Protein AF-A0A2G6DPS1-F1 (afdb_monomer)

Mean predicted aligned error: 7.81 Å

pLDDT: mean 77.37, std 10.36, range [48.28, 92.0]

Radius of gyration: 17.76 Å; Cα contacts (8 Å, |Δi|>4): 216; chains: 1; bounding box: 44×38×55 Å

Foldseek 3Di:
DDPLVVVLVVLLVLLVVLVVQLVPPDDPPPPVSNVVSLCVSLPVSLVCCCCPVVVHDLVLLLADDPVLDDPQLVVLLVVLLVVLLVLLLVLCVDPVSLVLQVVQDDPVLLPDVVSVVCCLVVPVLVLLLSLLSRLLRRQLSSDDPDSVVSLVSSLVSSQSSVCVRSVDVSLCVSLVSLSVSVVVSVSNSHSSSSSVSSSSSVVSSVVSSSVVPD

Secondary structure (DSSP, 8-state):
--HHHHHHHHHHHHHHHHHHHHHHS---S-HHHHHHHHHIIIIIHHHHIIIIIS---GGGGT---GGG--HHHHHHHHHHHHHHHHHHHHHHHSHHHHHHHHTTS-HHHHT-HHHHHHHIIIIIHHHHHHHHIIIIIIITTS--SSHHHHHHHHHHHHHHHHHHHHS-HHHHHHHHHHHHHHHHTTTT--HHHHHHHHHHHHHHHHHHHHHHH-

Solvent-accessible surface area (backbone atoms only — not comparable to full-atom values): 11488 Å² total; per-residue (Å²): 134,54,72,67,57,52,53,44,52,53,52,50,51,48,52,52,48,32,55,51,50,55,70,69,52,80,59,62,97,48,69,65,52,46,54,52,47,49,47,42,41,43,43,50,48,54,53,48,42,37,48,70,72,68,63,46,59,65,54,63,38,17,62,52,68,81,82,64,70,46,72,69,44,51,51,41,48,52,50,21,38,51,53,15,43,54,46,28,49,55,45,57,70,34,77,73,46,40,58,64,51,50,79,74,54,61,74,77,44,68,80,32,71,68,60,34,53,50,45,42,64,69,52,48,43,53,50,41,36,44,50,38,40,32,16,63,12,50,45,39,50,46,76,49,99,48,65,67,56,22,50,50,53,17,50,51,50,37,50,55,54,50,41,75,75,62,79,37,71,72,74,47,52,37,63,46,48,33,56,63,38,48,63,74,31,59,89,48,48,35,46,66,58,54,23,48,48,52,36,52,34,48,52,51,43,54,49,52,53,42,62,76,75,107

Structure (mmCIF, N/CA/C/O backbone):
data_AF-A0A2G6DPS1-F1
#
_entry.id   AF-A0A2G6DPS1-F1
#
loop_
_atom_site.group_PDB
_atom_site.id
_atom_site.type_symbol
_atom_site.label_atom_id
_atom_site.label_alt_id
_atom_site.label_comp_id
_atom_site.label_asym_id
_atom_site.label_entity_id
_atom_site.label_seq_id
_atom_site.pdbx_PDB_ins_code
_atom_site.Cartn_x
_atom_site.Cartn_y
_atom_site.Cartn_z
_atom_site.occupancy
_atom_site.B_iso_or_equiv
_atom_site.auth_seq_id
_atom_site.auth_comp_id
_atom_site.auth_asym_id
_atom_site.auth_atom_id
_atom_site.pdbx_PDB_model_num
ATOM 1 N N . MET A 1 1 ? -9.153 3.780 31.311 1.00 71.44 1 MET A N 1
ATOM 2 C CA . MET A 1 1 ? -8.988 3.367 29.899 1.00 71.44 1 MET A CA 1
ATOM 3 C C . MET A 1 1 ? -10.356 3.025 29.325 1.00 71.44 1 MET A C 1
ATOM 5 O O . MET A 1 1 ? -11.009 2.139 29.869 1.00 71.44 1 MET A O 1
ATOM 9 N N . THR A 1 2 ? -10.812 3.755 28.305 1.00 85.81 2 THR A N 1
ATOM 10 C CA . THR A 1 2 ? -12.143 3.570 27.695 1.00 85.81 2 THR A CA 1
ATOM 11 C C . THR A 1 2 ? -12.216 2.266 26.889 1.00 85.81 2 THR A C 1
ATOM 13 O O . THR A 1 2 ? -11.186 1.707 26.505 1.00 85.81 2 THR A O 1
ATOM 16 N N . TYR A 1 3 ? -13.429 1.759 26.645 1.00 83.88 3 TYR A N 1
ATOM 17 C CA . TYR A 1 3 ? -13.655 0.574 25.805 1.00 83.88 3 TYR A CA 1
ATOM 18 C C . TYR A 1 3 ? -13.059 0.752 24.397 1.00 83.88 3 TYR A C 1
ATOM 20 O O . TYR A 1 3 ? -12.329 -0.117 23.922 1.00 83.88 3 TYR A O 1
ATOM 28 N N . GLU A 1 4 ? -13.262 1.925 23.794 1.00 83.06 4 GLU A N 1
ATOM 29 C CA . GLU A 1 4 ? -12.691 2.293 22.492 1.00 83.06 4 GLU A CA 1
ATOM 30 C C . GLU A 1 4 ? -11.161 2.277 22.498 1.00 83.06 4 GLU A C 1
ATOM 32 O O . GLU A 1 4 ? -10.528 1.723 21.600 1.00 83.06 4 GLU A O 1
ATOM 37 N N . MET A 1 5 ? -10.538 2.796 23.559 1.00 83.94 5 MET A N 1
ATOM 38 C CA . MET A 1 5 ? -9.084 2.761 23.685 1.00 83.94 5 MET A CA 1
ATOM 39 C C . MET A 1 5 ? -8.565 1.318 23.766 1.00 83.94 5 MET A C 1
ATOM 41 O O . MET A 1 5 ? -7.539 1.002 23.166 1.00 83.94 5 MET A O 1
ATOM 45 N N . LYS A 1 6 ? -9.279 0.412 24.453 1.00 85.56 6 LYS A N 1
ATOM 46 C CA . LYS A 1 6 ? -8.912 -1.016 24.507 1.00 85.56 6 LYS A CA 1
ATOM 47 C C . LYS A 1 6 ? -9.031 -1.672 23.130 1.00 85.56 6 LYS A C 1
ATOM 49 O O . LYS A 1 6 ? -8.098 -2.355 22.710 1.00 85.56 6 LYS A O 1
ATOM 54 N N . LYS A 1 7 ? -10.133 -1.419 22.413 1.00 86.75 7 LYS A N 1
ATOM 55 C CA . LYS A 1 7 ? -10.366 -1.903 21.040 1.00 86.75 7 LYS A CA 1
ATOM 56 C C . LYS A 1 7 ? -9.245 -1.453 20.095 1.00 86.75 7 LYS A C 1
ATOM 58 O O . LYS A 1 7 ? -8.696 -2.275 19.362 1.00 86.75 7 LYS A O 1
ATOM 63 N N . ASN A 1 8 ? -8.850 -0.183 20.167 1.00 86.00 8 ASN A N 1
ATOM 64 C CA . ASN A 1 8 ? -7.791 0.383 19.331 1.00 86.00 8 ASN A CA 1
ATOM 65 C C . ASN A 1 8 ? -6.408 -0.194 19.631 1.00 86.00 8 ASN A C 1
ATOM 67 O O . ASN A 1 8 ? -5.664 -0.487 18.694 1.00 86.00 8 ASN A O 1
ATOM 71 N N . ILE A 1 9 ? -6.066 -0.407 20.907 1.00 87.75 9 ILE A N 1
ATOM 72 C CA . ILE A 1 9 ? -4.794 -1.045 21.277 1.00 87.75 9 ILE A CA 1
ATOM 73 C C . ILE A 1 9 ? -4.731 -2.471 20.736 1.00 87.75 9 ILE A C 1
ATOM 75 O O . ILE A 1 9 ? -3.738 -2.832 20.110 1.00 87.75 9 ILE A O 1
ATOM 79 N N . ILE A 1 10 ? -5.791 -3.263 20.916 1.00 89.00 10 ILE A N 1
ATOM 80 C CA . ILE A 1 10 ? -5.833 -4.643 20.415 1.00 89.00 10 ILE A CA 1
ATOM 81 C C . ILE A 1 10 ? -5.737 -4.665 18.883 1.00 89.00 10 ILE A C 1
ATOM 83 O O . ILE A 1 10 ? -4.967 -5.445 18.331 1.00 89.00 10 ILE A O 1
ATOM 87 N N . SER A 1 11 ? -6.466 -3.780 18.197 1.00 88.31 11 SER A N 1
ATOM 88 C CA . SER A 1 11 ? -6.444 -3.691 16.729 1.00 88.31 11 SER A CA 1
ATOM 89 C C . SER A 1 11 ? -5.069 -3.278 16.204 1.00 88.31 11 SER A C 1
ATOM 91 O O . SER A 1 11 ? -4.570 -3.846 15.236 1.00 88.31 11 SER A O 1
ATOM 93 N N . THR A 1 12 ? -4.419 -2.323 16.872 1.00 87.25 12 THR A N 1
ATOM 94 C CA . THR A 1 12 ? -3.064 -1.879 16.515 1.00 87.25 12 THR A CA 1
ATOM 95 C C . THR A 1 12 ? -2.044 -2.984 16.782 1.00 87.25 12 THR A C 1
ATOM 97 O O . THR A 1 12 ? -1.191 -3.246 15.940 1.00 87.25 12 THR A O 1
ATOM 100 N N . GLY A 1 13 ? -2.164 -3.692 17.910 1.00 89.38 13 GLY A N 1
ATOM 101 C CA . GLY A 1 13 ? -1.341 -4.861 18.217 1.00 89.38 13 GLY A CA 1
ATOM 102 C C . GLY A 1 13 ? -1.504 -5.975 17.182 1.00 89.38 13 GLY A C 1
ATOM 103 O O . GLY A 1 13 ? -0.514 -6.568 16.764 1.00 89.38 13 GLY A O 1
ATOM 104 N N . PHE A 1 14 ? -2.725 -6.206 16.696 1.00 92.00 14 PHE A N 1
ATOM 105 C CA . PHE A 1 14 ? -2.991 -7.147 15.609 1.00 92.00 14 PHE A CA 1
ATOM 106 C C . PHE A 1 14 ? -2.353 -6.703 14.286 1.00 92.00 14 PHE A C 1
ATOM 108 O O . PHE A 1 14 ? -1.736 -7.520 13.606 1.00 92.00 14 PHE A O 1
ATOM 115 N N . ALA A 1 15 ? -2.443 -5.416 13.935 1.00 88.00 15 ALA A N 1
ATOM 116 C CA . ALA A 1 15 ? -1.791 -4.874 12.742 1.00 88.00 15 ALA A CA 1
ATOM 117 C C . ALA A 1 15 ? -0.264 -5.036 12.800 1.00 88.00 15 ALA A C 1
ATOM 119 O O . ALA A 1 15 ? 0.347 -5.512 11.844 1.00 88.00 15 ALA A O 1
ATOM 120 N N . ILE A 1 16 ? 0.348 -4.711 13.943 1.00 90.06 16 ILE A N 1
ATOM 121 C CA . ILE A 1 16 ? 1.780 -4.935 14.178 1.00 90.06 16 ILE A CA 1
ATOM 122 C C . ILE A 1 16 ? 2.101 -6.431 14.080 1.00 90.06 16 ILE A C 1
ATOM 124 O O . ILE A 1 16 ? 3.063 -6.802 13.416 1.00 90.06 16 ILE A O 1
ATOM 128 N N . GLY A 1 17 ? 1.271 -7.296 14.669 1.00 90.06 17 GLY A N 1
ATOM 129 C CA . GLY A 1 17 ? 1.407 -8.748 14.569 1.00 90.06 17 GLY A CA 1
ATOM 130 C C . GLY A 1 17 ? 1.382 -9.253 13.125 1.00 90.06 17 GLY A C 1
ATOM 131 O O . GLY A 1 17 ? 2.211 -10.081 12.768 1.00 90.06 17 GLY A O 1
ATOM 132 N N . CYS A 1 18 ? 0.505 -8.717 12.271 1.00 90.44 18 CYS A N 1
ATOM 133 C CA . CYS A 1 18 ? 0.469 -9.060 10.845 1.00 90.44 18 CYS A CA 1
ATOM 134 C C . CYS A 1 18 ? 1.770 -8.676 10.132 1.00 90.44 18 CYS A C 1
ATOM 136 O O . CYS A 1 18 ? 2.306 -9.485 9.380 1.00 90.44 18 CYS A O 1
ATOM 138 N N . LEU A 1 19 ? 2.301 -7.474 10.395 1.00 88.31 19 LEU A N 1
ATOM 139 C CA . LEU A 1 19 ? 3.585 -7.039 9.833 1.00 88.31 19 LEU A CA 1
ATOM 140 C C . LEU A 1 19 ? 4.731 -7.937 10.307 1.00 88.31 19 LEU A C 1
ATOM 142 O O . LEU A 1 19 ? 5.543 -8.376 9.501 1.00 88.31 19 LEU A O 1
ATOM 146 N N . VAL A 1 20 ? 4.779 -8.243 11.603 1.00 88.69 20 VAL A N 1
ATOM 147 C CA . VAL A 1 20 ? 5.805 -9.119 12.181 1.00 88.69 20 VAL A CA 1
ATOM 148 C C . VAL A 1 20 ? 5.723 -10.520 11.577 1.00 88.69 20 VAL A C 1
ATOM 150 O O . VAL A 1 20 ? 6.741 -11.045 11.145 1.00 88.69 20 VAL A O 1
ATOM 153 N N . LEU A 1 21 ? 4.530 -11.113 11.481 1.00 87.12 21 LEU A N 1
ATOM 154 C CA . LEU A 1 21 ? 4.344 -12.435 10.875 1.00 87.12 21 LEU A CA 1
ATOM 155 C C . LEU A 1 21 ? 4.718 -12.453 9.391 1.00 87.12 21 LEU A C 1
ATOM 157 O O . LEU A 1 21 ? 5.331 -13.419 8.948 1.00 87.12 21 LEU A O 1
ATOM 161 N N . TYR A 1 22 ? 4.417 -11.382 8.651 1.00 85.38 22 TYR A N 1
ATOM 162 C CA . TYR A 1 22 ? 4.853 -11.223 7.264 1.00 85.38 22 TYR A CA 1
ATOM 163 C C . TYR A 1 22 ? 6.384 -11.292 7.128 1.00 85.38 22 TYR A C 1
ATOM 165 O O . TYR A 1 22 ? 6.876 -11.991 6.246 1.00 85.38 22 TYR A O 1
ATOM 173 N N . PHE A 1 23 ? 7.138 -10.634 8.018 1.00 79.44 23 PHE A N 1
ATOM 174 C CA . PHE A 1 23 ? 8.608 -10.686 8.007 1.00 79.44 23 PHE A CA 1
ATOM 175 C C . PHE A 1 23 ? 9.184 -11.995 8.554 1.00 79.44 23 PHE A C 1
ATOM 177 O O . PHE A 1 23 ? 10.237 -12.439 8.101 1.00 79.44 23 PHE A O 1
ATOM 184 N N . LEU A 1 24 ? 8.529 -12.593 9.551 1.00 79.88 24 LEU A N 1
ATOM 185 C CA . LEU A 1 24 ? 9.013 -13.800 10.218 1.00 79.88 24 LEU A CA 1
ATOM 186 C C . LEU A 1 24 ? 8.721 -15.081 9.443 1.00 79.88 24 LEU A C 1
ATOM 188 O O . LEU A 1 24 ? 9.330 -16.097 9.761 1.00 79.88 24 LEU A O 1
ATOM 192 N N . PHE A 1 25 ? 7.811 -15.071 8.467 1.00 71.31 25 PHE A N 1
ATOM 193 C CA . PHE A 1 25 ? 7.603 -16.224 7.596 1.00 71.31 25 PHE A CA 1
ATOM 194 C C . PHE A 1 25 ? 8.704 -16.252 6.526 1.00 71.31 25 PHE A C 1
ATOM 196 O O . PHE A 1 25 ? 8.640 -15.460 5.581 1.00 71.31 25 PHE A O 1
ATOM 203 N N . PRO A 1 26 ? 9.721 -17.135 6.648 1.00 55.00 26 PRO A N 1
ATOM 204 C CA . PRO A 1 26 ? 10.807 -17.193 5.692 1.00 55.00 26 PRO A CA 1
ATOM 205 C C . PRO A 1 26 ? 10.227 -17.668 4.376 1.00 55.00 26 PRO A C 1
ATOM 207 O O . PRO A 1 26 ? 9.753 -18.797 4.228 1.00 55.00 26 PRO A O 1
ATOM 210 N N . VAL A 1 27 ? 10.245 -16.767 3.416 1.00 54.12 27 VAL A N 1
ATOM 211 C CA . VAL A 1 27 ? 9.839 -17.106 2.081 1.00 54.12 27 VAL A CA 1
ATOM 212 C C . VAL A 1 27 ? 11.021 -17.787 1.423 1.00 54.12 27 VAL A C 1
ATOM 214 O O . VAL A 1 27 ? 12.077 -17.177 1.269 1.00 54.12 27 VAL A O 1
ATOM 217 N N . GLY A 1 28 ? 10.892 -19.068 1.077 1.00 53.94 28 GLY A N 1
ATOM 218 C CA . GLY A 1 28 ? 11.911 -19.713 0.256 1.00 53.94 28 GLY A CA 1
ATOM 219 C C . GLY A 1 28 ? 12.093 -18.950 -1.064 1.00 53.94 28 GLY A C 1
ATOM 220 O O . GLY A 1 28 ? 11.247 -18.142 -1.445 1.00 53.94 28 GLY A O 1
ATOM 221 N N . ASN A 1 29 ? 13.154 -19.253 -1.822 1.00 58.94 29 ASN A N 1
ATOM 222 C CA . ASN A 1 29 ? 13.475 -18.625 -3.124 1.00 58.94 29 ASN A CA 1
ATOM 223 C C . ASN A 1 29 ? 12.359 -18.708 -4.198 1.00 58.94 29 ASN A C 1
ATOM 225 O O . ASN A 1 29 ? 12.522 -18.230 -5.322 1.00 58.94 29 ASN A O 1
ATOM 229 N N . LEU A 1 30 ? 11.215 -19.319 -3.889 1.00 66.69 30 LEU A N 1
ATOM 230 C CA . LEU A 1 30 ? 10.059 -19.403 -4.762 1.00 66.69 30 LEU A CA 1
ATOM 231 C C . LEU A 1 30 ? 9.214 -18.130 -4.633 1.00 66.69 30 LEU A C 1
ATOM 233 O O . LEU A 1 30 ? 8.444 -17.968 -3.688 1.00 66.69 30 LEU A O 1
ATOM 237 N N . LYS A 1 31 ? 9.285 -17.269 -5.657 1.00 65.50 31 LYS A N 1
ATOM 238 C CA . LYS A 1 31 ? 8.474 -16.040 -5.818 1.00 65.50 31 LYS A CA 1
ATOM 239 C C . LYS A 1 31 ? 6.975 -16.239 -5.530 1.00 65.50 31 LYS A C 1
ATOM 241 O O . LYS A 1 31 ? 6.303 -15.323 -5.068 1.00 65.50 31 LYS A O 1
ATOM 246 N N . PHE A 1 32 ? 6.460 -17.445 -5.764 1.00 68.56 32 PHE A N 1
ATOM 247 C CA . PHE A 1 32 ? 5.082 -17.827 -5.458 1.00 68.56 32 PHE A CA 1
ATOM 248 C C . PHE A 1 32 ? 4.759 -17.744 -3.957 1.00 68.56 32 PHE A C 1
ATOM 250 O O . PHE A 1 32 ? 3.740 -17.178 -3.584 1.00 68.56 32 PHE A O 1
ATOM 257 N N . GLN A 1 33 ? 5.637 -18.229 -3.075 1.00 72.69 33 GLN A N 1
ATOM 258 C CA . GLN A 1 33 ? 5.404 -18.175 -1.627 1.00 72.69 33 GLN A CA 1
ATOM 259 C C . GLN A 1 33 ? 5.349 -16.724 -1.118 1.00 72.69 33 GLN A C 1
ATOM 261 O O . GLN A 1 33 ? 4.568 -16.425 -0.215 1.00 72.69 33 GLN A O 1
ATOM 266 N N . ILE A 1 34 ? 6.107 -15.813 -1.749 1.00 73.19 34 ILE A N 1
ATOM 267 C CA . ILE A 1 34 ? 6.118 -14.375 -1.413 1.00 73.19 34 ILE A CA 1
ATOM 268 C C . ILE A 1 34 ? 4.740 -13.800 -1.690 1.00 73.19 34 ILE A C 1
ATOM 270 O O . ILE A 1 34 ? 4.125 -13.196 -0.816 1.00 73.19 34 ILE A O 1
ATOM 274 N N . PHE A 1 35 ? 4.218 -14.077 -2.880 1.00 75.50 35 PHE A N 1
ATOM 275 C CA . PHE A 1 35 ? 2.903 -13.614 -3.288 1.00 75.50 35 PHE A CA 1
ATOM 276 C C . PHE A 1 35 ? 1.785 -14.088 -2.341 1.00 75.50 35 PHE A C 1
ATOM 278 O O . PHE A 1 35 ? 0.977 -13.276 -1.888 1.00 75.50 35 PHE A O 1
ATOM 285 N N . PHE A 1 36 ? 1.765 -15.374 -1.968 1.00 81.12 36 PHE A N 1
ATOM 286 C CA . PHE A 1 36 ? 0.753 -15.903 -1.042 1.00 81.12 36 PHE A CA 1
ATOM 287 C C . PHE A 1 36 ? 0.898 -15.370 0.382 1.00 81.12 36 PHE A C 1
ATOM 289 O O . PHE A 1 36 ? -0.119 -15.102 1.025 1.00 81.12 36 PHE A O 1
ATOM 296 N N . SER A 1 37 ? 2.127 -15.184 0.871 1.00 83.19 37 SER A N 1
ATOM 297 C CA . SER A 1 37 ? 2.378 -14.572 2.179 1.00 83.19 37 SER A CA 1
ATOM 298 C C . SER A 1 37 ? 1.797 -13.157 2.234 1.00 83.19 37 SER A C 1
ATOM 300 O O . SER A 1 37 ? 0.998 -12.847 3.119 1.00 83.19 37 SER A O 1
ATOM 302 N N . ILE A 1 38 ? 2.092 -12.332 1.223 1.00 84.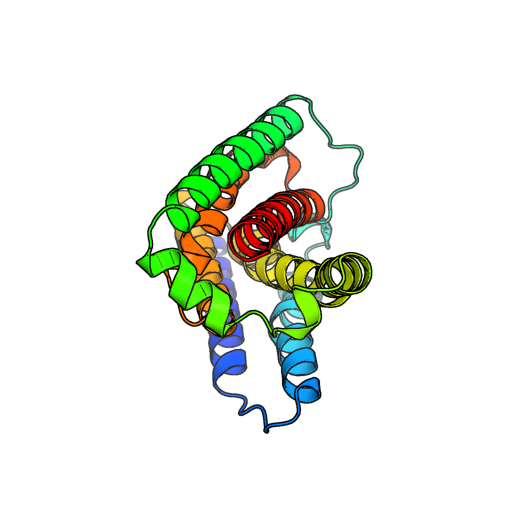06 38 ILE A N 1
ATOM 303 C CA . ILE A 1 38 ? 1.594 -10.953 1.124 1.00 84.06 38 ILE A CA 1
ATOM 304 C C . ILE A 1 38 ? 0.066 -10.936 1.126 1.00 84.06 38 ILE A C 1
ATOM 306 O O . ILE A 1 38 ? -0.539 -10.231 1.929 1.00 84.06 38 ILE A O 1
ATOM 310 N N . ILE A 1 39 ? -0.581 -11.735 0.275 1.00 86.81 39 ILE A N 1
ATOM 311 C CA . ILE A 1 39 ? -2.049 -11.776 0.219 1.00 86.81 39 ILE A CA 1
ATOM 312 C C . ILE A 1 39 ? -2.638 -12.244 1.554 1.00 86.81 39 ILE A C 1
ATOM 314 O O . ILE A 1 39 ? -3.627 -11.684 2.032 1.00 86.81 39 ILE A O 1
ATOM 318 N N . THR A 1 40 ? -2.037 -13.250 2.183 1.00 88.81 40 THR A N 1
ATOM 319 C CA . THR A 1 40 ? -2.562 -13.820 3.426 1.00 88.81 40 THR A CA 1
ATOM 320 C C . THR A 1 40 ? -2.462 -12.828 4.580 1.00 88.81 40 THR A C 1
ATOM 322 O O . THR A 1 40 ? -3.469 -12.546 5.230 1.00 88.81 40 THR A O 1
ATOM 325 N N . PHE A 1 41 ? -1.279 -12.261 4.818 1.00 89.25 41 PHE A N 1
ATOM 326 C CA . PHE A 1 41 ? -1.034 -11.399 5.974 1.00 89.25 41 PHE A CA 1
ATOM 327 C C . PHE A 1 41 ? -1.492 -9.957 5.769 1.00 89.25 41 PHE A C 1
ATOM 329 O O . PHE A 1 41 ? -1.922 -9.324 6.732 1.00 89.25 41 PHE A O 1
ATOM 336 N N . LEU A 1 42 ? -1.437 -9.437 4.540 1.00 88.62 42 LEU A N 1
ATOM 337 C CA . LEU A 1 42 ? -1.797 -8.044 4.266 1.00 88.62 42 LEU A CA 1
ATOM 338 C C . LEU A 1 42 ? -3.235 -7.870 3.774 1.00 88.62 42 LEU A C 1
ATOM 340 O O . LEU A 1 42 ? -3.733 -6.751 3.815 1.00 88.62 42 LEU A O 1
ATOM 344 N N . CYS A 1 43 ? -3.920 -8.936 3.344 1.00 88.81 43 CYS A N 1
ATOM 345 C CA . CYS A 1 43 ? -5.306 -8.857 2.872 1.00 88.81 43 CYS A CA 1
ATOM 346 C C . CYS A 1 43 ? -6.257 -9.774 3.654 1.00 88.81 43 CYS A C 1
ATOM 348 O O . CYS A 1 43 ? -7.163 -9.283 4.332 1.00 88.81 43 CYS A O 1
ATOM 350 N N . PHE A 1 44 ? -6.043 -11.096 3.629 1.00 88.56 44 PHE A N 1
ATOM 351 C CA . PHE A 1 44 ? -6.987 -12.040 4.239 1.00 88.56 44 PHE A CA 1
ATOM 352 C C . PHE A 1 44 ? -7.082 -11.912 5.762 1.00 88.56 44 PHE A C 1
ATOM 354 O O . PHE A 1 44 ? -8.196 -11.838 6.278 1.00 88.56 44 PHE A O 1
ATOM 361 N N . LEU A 1 45 ? -5.960 -11.858 6.488 1.00 90.06 45 LEU A N 1
ATOM 362 C CA . LEU A 1 45 ? -5.974 -11.702 7.949 1.00 90.06 45 LEU A CA 1
ATOM 363 C C . LEU A 1 45 ? -6.712 -10.423 8.382 1.00 90.06 45 LEU A C 1
ATOM 365 O O . LEU A 1 45 ? -7.616 -10.525 9.214 1.00 90.06 45 LEU A O 1
ATOM 369 N N . PRO A 1 46 ? -6.397 -9.240 7.815 1.00 88.25 46 PRO A N 1
ATOM 370 C CA . PRO A 1 46 ? -7.143 -8.016 8.088 1.00 88.25 46 PRO A CA 1
ATOM 371 C C . PRO A 1 46 ? -8.642 -8.133 7.795 1.00 88.25 46 PRO A C 1
ATOM 373 O O . PRO A 1 46 ? -9.457 -7.749 8.631 1.00 88.25 46 PRO A O 1
ATOM 376 N N . LEU A 1 47 ? -9.028 -8.720 6.654 1.00 88.69 47 LEU A N 1
ATOM 377 C CA . LEU A 1 47 ? -10.440 -8.923 6.303 1.00 88.69 47 LEU A CA 1
ATOM 378 C C . LEU A 1 47 ? -11.163 -9.825 7.311 1.00 88.69 47 LEU A C 1
ATOM 380 O O . LEU A 1 47 ? -12.278 -9.515 7.738 1.00 88.69 47 LEU A O 1
ATOM 384 N N . LEU A 1 48 ? -10.529 -10.932 7.705 1.00 89.38 48 LEU A N 1
ATOM 385 C CA . LEU A 1 48 ? -11.065 -11.855 8.703 1.00 89.38 48 LEU A CA 1
ATOM 386 C C . LEU A 1 48 ? -11.190 -11.173 10.065 1.00 89.38 48 LEU A C 1
ATOM 388 O O . LEU A 1 48 ? -12.228 -11.299 10.712 1.00 89.38 48 LEU A O 1
ATOM 392 N N . TYR A 1 49 ? -10.185 -10.400 10.475 1.00 89.31 49 TYR A N 1
ATOM 393 C CA . TYR A 1 49 ? -10.222 -9.629 11.714 1.00 89.31 49 TYR A CA 1
ATOM 394 C C . TYR A 1 49 ? -11.383 -8.631 11.726 1.00 89.31 49 TYR A C 1
ATOM 396 O O . TYR A 1 49 ? -12.175 -8.610 12.669 1.00 89.31 49 TYR A O 1
ATOM 404 N N . THR A 1 50 ? -11.555 -7.856 10.654 1.00 87.81 50 THR A N 1
ATOM 405 C CA . THR A 1 50 ? -12.655 -6.892 10.543 1.00 87.81 50 THR A CA 1
ATOM 406 C C . THR A 1 50 ? -14.021 -7.571 10.599 1.00 87.81 50 THR A C 1
ATOM 408 O O . THR A 1 50 ? -14.901 -7.120 11.332 1.00 87.81 50 THR A O 1
ATOM 411 N N . LYS A 1 51 ? -14.203 -8.678 9.875 1.00 87.38 51 LYS A N 1
ATOM 412 C CA . LYS A 1 51 ? -15.508 -9.341 9.775 1.00 87.38 51 LYS A CA 1
ATOM 413 C C . LYS A 1 51 ? -15.862 -10.172 11.011 1.00 87.38 51 LYS A C 1
ATOM 415 O O . LYS A 1 51 ? -17.012 -10.164 11.436 1.00 87.38 51 LYS A O 1
ATOM 420 N N . ILE A 1 52 ? -14.901 -10.903 11.574 1.00 87.88 52 ILE A N 1
ATOM 421 C CA . ILE A 1 52 ? -15.142 -11.869 12.658 1.00 87.88 52 ILE A CA 1
ATOM 422 C C . ILE A 1 52 ? -14.989 -11.204 14.027 1.00 87.88 52 ILE A C 1
ATOM 424 O O . ILE A 1 52 ? -15.847 -11.378 14.891 1.00 87.88 52 ILE A O 1
ATOM 428 N N . ILE A 1 53 ? -13.906 -10.446 14.227 1.00 85.94 53 ILE A N 1
ATOM 429 C CA . ILE A 1 53 ? -13.546 -9.895 15.539 1.00 85.94 53 ILE A CA 1
ATOM 430 C C . ILE A 1 53 ? -14.189 -8.525 15.739 1.00 85.94 53 ILE A C 1
ATOM 432 O O . ILE A 1 53 ? -14.867 -8.315 16.744 1.00 85.94 53 ILE A O 1
ATOM 436 N N . LEU A 1 54 ? -14.026 -7.605 14.781 1.00 84.81 54 LEU A N 1
ATOM 437 C CA . LEU A 1 54 ? -14.634 -6.273 14.886 1.00 84.81 54 LEU A CA 1
ATOM 438 C C . LEU A 1 54 ? -16.132 -6.276 14.551 1.00 84.81 54 LEU A C 1
ATOM 440 O O . LEU A 1 54 ? -16.841 -5.384 15.009 1.00 84.81 54 LEU A O 1
ATOM 444 N N . LYS A 1 55 ? -16.613 -7.281 13.800 1.00 86.88 55 LYS A N 1
ATOM 445 C CA . LYS A 1 55 ? -17.994 -7.381 13.289 1.00 86.88 55 LYS A CA 1
ATOM 446 C C . LYS A 1 55 ? -18.419 -6.155 12.470 1.00 86.88 55 LYS A C 1
ATOM 448 O O . LYS A 1 55 ? -19.584 -5.768 12.471 1.00 86.88 55 LYS A O 1
ATOM 453 N N . GLU A 1 56 ? -17.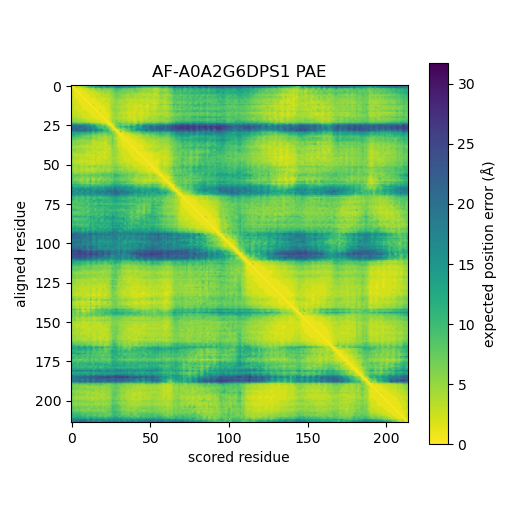465 -5.553 11.768 1.00 85.44 56 GLU A N 1
ATOM 454 C CA . GLU A 1 56 ? -17.675 -4.377 10.926 1.00 85.44 56 GLU A CA 1
ATOM 455 C C . GLU A 1 56 ? -17.862 -4.798 9.457 1.00 85.44 56 GLU A C 1
ATOM 457 O O . GLU A 1 56 ? -17.365 -5.837 9.009 1.00 85.44 56 GLU A O 1
ATOM 462 N N . ASN A 1 57 ? -18.558 -3.972 8.675 1.00 83.50 57 ASN A N 1
ATOM 463 C CA . ASN A 1 57 ? -18.745 -4.205 7.239 1.00 83.50 57 ASN A CA 1
ATOM 464 C C . ASN A 1 57 ? -17.496 -3.827 6.430 1.00 83.50 57 ASN A C 1
ATOM 466 O O . ASN A 1 57 ? -16.696 -3.004 6.856 1.00 83.50 57 ASN A O 1
ATOM 470 N N . ALA A 1 58 ? -17.372 -4.330 5.196 1.00 72.38 58 ALA A N 1
ATOM 471 C CA . ALA A 1 58 ? -16.260 -3.988 4.292 1.00 72.38 58 ALA A CA 1
ATOM 472 C C . ALA A 1 58 ? -16.115 -2.472 4.025 1.00 72.38 58 ALA A C 1
ATOM 474 O O . ALA A 1 58 ? -15.018 -1.988 3.752 1.00 72.38 58 ALA A O 1
ATOM 475 N N . GLN A 1 59 ? -17.196 -1.702 4.176 1.00 79.19 59 GLN A N 1
ATOM 476 C CA . GLN A 1 59 ? -17.171 -0.236 4.119 1.00 79.19 59 GLN A CA 1
ATOM 477 C C . GLN A 1 59 ? -16.257 0.393 5.187 1.00 79.19 59 GLN A C 1
ATOM 479 O O . GLN A 1 59 ? -15.713 1.473 4.965 1.00 79.19 59 GLN A O 1
ATOM 484 N N . PHE A 1 60 ? -16.046 -0.285 6.320 1.00 79.94 60 PHE A N 1
ATOM 485 C CA . PHE A 1 60 ? -15.095 0.120 7.359 1.00 79.94 60 PHE A CA 1
ATOM 486 C C . PHE A 1 60 ? -13.666 0.229 6.815 1.00 79.94 60 PHE A C 1
ATOM 488 O O . PHE A 1 60 ? -12.956 1.168 7.160 1.00 79.94 60 PHE A O 1
ATOM 495 N N . LEU A 1 61 ? -13.290 -0.678 5.906 1.00 81.00 61 LEU A N 1
ATOM 496 C CA . LEU A 1 61 ? -11.974 -0.744 5.260 1.00 81.00 61 LEU A CA 1
ATOM 497 C C . LEU A 1 61 ? -11.841 0.185 4.048 1.00 81.00 61 LEU A C 1
ATOM 499 O O . LEU A 1 61 ? -10.840 0.141 3.338 1.00 81.00 61 LEU A O 1
ATOM 503 N N . GLY A 1 62 ? -12.863 0.996 3.769 1.00 76.31 62 GLY A N 1
ATOM 504 C CA . GLY A 1 62 ? -12.851 1.908 2.631 1.00 76.31 62 GLY A CA 1
ATOM 505 C C . GLY A 1 62 ? -13.326 1.303 1.306 1.00 76.31 62 GLY A C 1
ATOM 506 O O . GLY A 1 62 ? -13.101 1.882 0.244 1.00 76.31 62 GLY A O 1
ATOM 507 N N . PHE A 1 63 ? -14.029 0.167 1.326 1.00 74.38 63 PHE A N 1
ATOM 508 C CA . PHE A 1 63 ? -14.793 -0.285 0.157 1.00 74.38 63 PHE A CA 1
ATOM 509 C C . PHE A 1 63 ? -16.120 0.473 0.077 1.00 74.38 63 PHE A C 1
ATOM 511 O O . PHE A 1 63 ? -17.176 -0.036 0.459 1.00 74.38 63 PHE A O 1
ATOM 518 N N . LEU A 1 64 ? -16.050 1.725 -0.373 1.00 71.56 64 LEU A N 1
ATOM 519 C CA . LEU A 1 64 ? -17.221 2.562 -0.617 1.00 71.56 64 LEU A CA 1
ATOM 520 C C . LEU A 1 64 ? -17.659 2.490 -2.088 1.00 71.56 64 LEU A C 1
ATOM 522 O O . LEU A 1 64 ? -16.811 2.344 -2.972 1.00 71.56 64 LEU A O 1
ATOM 526 N N . PRO A 1 65 ? -18.970 2.613 -2.374 1.00 65.06 65 PRO A N 1
ATOM 527 C CA . PRO A 1 65 ? -19.468 2.674 -3.743 1.00 65.06 65 PRO A CA 1
ATOM 528 C C . PRO A 1 65 ? -18.866 3.859 -4.508 1.00 65.06 65 PRO A C 1
ATOM 530 O O . PRO A 1 65 ? -18.656 4.931 -3.946 1.00 65.06 65 PRO A O 1
ATOM 533 N N . PHE A 1 66 ? -18.668 3.707 -5.819 1.00 61.78 66 PHE A N 1
ATOM 534 C CA . PHE A 1 66 ? -18.181 4.787 -6.691 1.00 61.78 66 PHE A CA 1
ATOM 535 C C . PHE A 1 66 ? -19.093 6.029 -6.696 1.00 61.78 66 PHE A C 1
ATOM 537 O O . PHE A 1 66 ? -18.642 7.107 -7.067 1.00 61.78 66 PHE A O 1
ATOM 544 N N . SER A 1 67 ? -20.345 5.913 -6.244 1.00 57.69 67 SER A N 1
ATOM 545 C CA . SER A 1 67 ? -21.314 7.012 -6.179 1.00 57.69 67 SER A CA 1
ATOM 546 C C . SER A 1 67 ? -21.016 8.070 -5.110 1.00 57.69 67 SER A C 1
ATOM 548 O O . SER A 1 67 ? -21.612 9.140 -5.154 1.00 57.69 67 SER A O 1
ATOM 550 N N . THR A 1 68 ? -20.088 7.835 -4.172 1.00 62.94 68 THR A N 1
ATOM 551 C CA . THR A 1 68 ? -19.654 8.850 -3.188 1.00 62.94 68 THR A CA 1
ATOM 552 C C . THR A 1 68 ? -18.579 9.795 -3.743 1.00 62.94 68 THR A C 1
ATOM 554 O O . THR A 1 68 ? -17.828 10.413 -2.988 1.00 62.94 68 THR A O 1
ATOM 557 N N . PHE A 1 69 ? -18.463 9.884 -5.071 1.00 61.72 69 PHE A N 1
ATOM 558 C CA . PHE A 1 69 ? -17.473 10.710 -5.748 1.00 61.72 69 PHE A CA 1
ATOM 559 C C . PHE A 1 69 ? -17.846 12.191 -5.677 1.00 61.72 69 PHE A C 1
ATOM 561 O O . PHE A 1 69 ? -18.920 12.598 -6.113 1.00 61.72 69 PHE A O 1
ATOM 568 N N . ASN A 1 70 ? -16.937 13.007 -5.147 1.00 71.94 70 ASN A N 1
ATOM 569 C CA . ASN A 1 70 ? -17.083 14.458 -5.082 1.00 71.94 70 ASN A CA 1
ATOM 570 C C . ASN A 1 70 ? -15.955 15.121 -5.890 1.00 71.94 70 ASN A C 1
ATOM 572 O O . ASN A 1 70 ? -14.810 14.664 -5.861 1.00 71.94 70 ASN A O 1
ATOM 576 N N . LEU A 1 71 ? -16.258 16.234 -6.566 1.00 77.81 71 LEU A N 1
ATOM 577 C CA . LEU A 1 71 ? -15.297 17.087 -7.278 1.00 77.81 71 LEU A CA 1
ATOM 578 C C . LEU A 1 71 ? -14.079 17.453 -6.418 1.00 77.81 71 LEU A C 1
ATOM 580 O O . LEU A 1 71 ? -12.957 17.514 -6.918 1.00 77.81 71 LEU A O 1
ATOM 584 N N . ARG A 1 72 ? -14.273 17.628 -5.106 1.00 76.06 72 ARG A N 1
ATOM 585 C CA . ARG A 1 72 ? -13.179 17.880 -4.159 1.00 76.06 72 ARG A CA 1
ATOM 586 C C . ARG A 1 72 ? -12.170 16.726 -4.104 1.00 76.06 72 ARG A C 1
ATOM 588 O O . ARG A 1 72 ? -10.966 16.967 -4.079 1.00 76.06 72 ARG A O 1
ATOM 595 N N . SER A 1 73 ? -12.646 15.481 -4.109 1.00 71.38 73 SER A N 1
ATOM 596 C CA . SER A 1 73 ? -11.797 14.283 -4.115 1.00 71.38 73 SER A CA 1
ATOM 597 C C . SER A 1 73 ? -11.024 14.158 -5.426 1.00 71.38 73 SER A C 1
ATOM 599 O O . SER A 1 73 ? -9.841 13.833 -5.396 1.00 71.38 73 SER A O 1
ATOM 601 N N . LEU A 1 74 ? -11.663 14.483 -6.556 1.00 77.06 74 LEU A N 1
ATOM 602 C CA . LEU A 1 74 ? -11.009 14.517 -7.865 1.00 77.06 74 LEU A CA 1
ATOM 603 C C . LEU A 1 74 ? -9.898 15.574 -7.908 1.00 77.06 74 LEU A C 1
ATOM 605 O O . LEU A 1 74 ? -8.796 15.280 -8.362 1.00 77.06 74 LEU A O 1
ATOM 609 N N . PHE A 1 75 ? -10.155 16.778 -7.392 1.00 81.50 75 PHE A N 1
ATOM 610 C CA . PHE A 1 75 ? -9.152 17.843 -7.332 1.00 81.50 75 PHE A CA 1
ATOM 611 C C . PHE A 1 75 ? -7.917 17.423 -6.529 1.00 81.50 75 PHE A C 1
ATOM 613 O O . PHE A 1 75 ? -6.789 17.585 -6.995 1.00 81.50 75 PHE A O 1
ATOM 620 N N . PHE A 1 76 ? -8.110 16.848 -5.339 1.00 75.38 76 PHE A N 1
ATOM 621 C CA . PHE A 1 76 ? -6.995 16.349 -4.534 1.00 75.38 76 PHE A CA 1
ATOM 622 C C . PHE A 1 76 ? -6.272 15.170 -5.183 1.00 75.38 76 PHE A C 1
ATOM 624 O O . PHE A 1 76 ? -5.049 15.108 -5.098 1.00 75.38 76 PHE A O 1
ATOM 631 N N . LEU A 1 77 ? -6.991 14.274 -5.864 1.00 76.44 77 LEU A N 1
ATOM 632 C CA . LEU A 1 77 ? -6.388 13.180 -6.623 1.00 76.44 77 LEU A CA 1
ATOM 633 C C . LEU A 1 77 ? -5.495 13.722 -7.746 1.00 76.44 77 LEU A C 1
ATOM 635 O O . LEU A 1 77 ? -4.320 13.368 -7.808 1.00 76.44 77 LEU A O 1
ATOM 639 N N . ILE A 1 78 ? -5.999 14.648 -8.562 1.00 82.94 78 ILE A N 1
ATOM 640 C CA . ILE A 1 78 ? -5.221 15.286 -9.634 1.00 82.94 78 ILE A CA 1
ATOM 641 C C . ILE A 1 78 ? -4.013 16.027 -9.049 1.00 82.94 78 ILE A C 1
ATOM 643 O O . ILE A 1 78 ? -2.896 15.859 -9.529 1.00 82.94 78 ILE A O 1
ATOM 647 N N . SER A 1 79 ? -4.208 16.784 -7.967 1.00 81.50 79 SER A N 1
ATOM 648 C CA . SER A 1 79 ? -3.129 17.519 -7.295 1.00 81.50 79 SER A CA 1
ATOM 649 C C . SER A 1 79 ? -2.046 16.577 -6.762 1.00 81.50 79 SER A C 1
ATOM 651 O O . SER A 1 79 ? -0.859 16.872 -6.876 1.00 81.50 79 SER A O 1
ATOM 653 N N . SER A 1 80 ? -2.446 15.423 -6.219 1.00 78.94 80 SER A N 1
ATOM 654 C CA . SER A 1 80 ? -1.532 14.392 -5.724 1.00 78.94 80 SER A CA 1
ATOM 655 C C . SER A 1 80 ? -0.714 13.758 -6.845 1.00 78.94 80 SER A C 1
ATOM 657 O O . SER A 1 80 ? 0.481 13.545 -6.670 1.00 78.94 80 SER A O 1
ATOM 659 N N . ILE A 1 81 ? -1.334 13.527 -8.008 1.00 82.62 81 ILE A N 1
ATOM 660 C CA . ILE A 1 81 ? -0.661 12.999 -9.198 1.00 82.62 81 ILE A CA 1
ATOM 661 C C . ILE A 1 81 ? 0.335 14.027 -9.732 1.00 82.62 81 ILE A C 1
ATOM 663 O O . ILE A 1 81 ? 1.472 13.670 -10.015 1.00 82.62 81 ILE A O 1
ATOM 667 N N . ILE A 1 82 ? -0.053 15.304 -9.817 1.00 83.50 82 ILE A N 1
ATOM 668 C CA . ILE A 1 82 ? 0.831 16.377 -10.291 1.00 83.50 82 ILE A CA 1
ATOM 669 C C . ILE A 1 82 ? 2.028 16.534 -9.352 1.00 83.50 82 ILE A C 1
ATOM 671 O O . ILE A 1 82 ? 3.168 16.486 -9.800 1.00 83.50 82 ILE A O 1
ATOM 675 N N . LEU A 1 83 ? 1.794 16.692 -8.048 1.00 82.00 83 LEU A N 1
ATOM 676 C CA . LEU A 1 83 ? 2.873 16.903 -7.082 1.00 82.00 83 LEU A CA 1
ATOM 677 C C . LEU A 1 83 ? 3.746 15.659 -6.915 1.00 82.00 83 LEU A C 1
ATOM 679 O O . LEU A 1 83 ? 4.965 15.782 -6.840 1.00 82.00 83 LEU A O 1
ATOM 683 N N . GLY A 1 84 ? 3.143 14.469 -6.906 1.00 78.25 84 GLY A N 1
ATOM 684 C CA . GLY A 1 84 ? 3.868 13.202 -6.897 1.00 78.25 84 GLY A CA 1
ATOM 685 C C . GLY A 1 84 ? 4.716 13.026 -8.154 1.00 78.25 84 GLY A C 1
ATOM 686 O O . GLY A 1 84 ? 5.877 12.654 -8.045 1.00 78.25 84 GLY A O 1
ATOM 687 N N . GLY A 1 85 ? 4.182 13.375 -9.327 1.00 79.19 85 GLY A N 1
ATOM 688 C CA . GLY A 1 85 ? 4.898 13.351 -10.603 1.00 79.19 85 GLY A CA 1
ATOM 689 C C . GLY A 1 85 ? 6.040 14.367 -10.680 1.00 79.19 85 GLY A C 1
ATOM 690 O O . GLY A 1 85 ? 7.122 14.036 -11.153 1.00 79.19 85 GLY A O 1
ATOM 691 N N . LEU A 1 86 ? 5.847 15.583 -10.164 1.00 82.94 86 LEU A N 1
ATOM 692 C CA . LEU A 1 86 ? 6.914 16.587 -10.066 1.00 82.94 86 LEU A CA 1
ATOM 693 C C . LEU A 1 86 ? 8.027 16.134 -9.117 1.00 82.94 86 LEU A C 1
ATOM 695 O O . LEU A 1 86 ? 9.208 16.297 -9.416 1.00 82.94 86 LEU A O 1
ATOM 699 N N . PHE A 1 87 ? 7.657 15.537 -7.985 1.00 79.19 87 PHE A N 1
ATOM 700 C CA . PHE A 1 87 ? 8.624 15.016 -7.028 1.00 79.19 87 PHE A CA 1
ATOM 701 C C . PHE A 1 87 ? 9.370 13.796 -7.584 1.00 79.19 87 PHE A C 1
ATOM 703 O O . PHE A 1 87 ? 10.588 13.707 -7.462 1.00 79.19 87 PHE A O 1
ATOM 710 N N . ALA A 1 88 ? 8.654 12.891 -8.252 1.00 72.94 88 ALA A N 1
ATOM 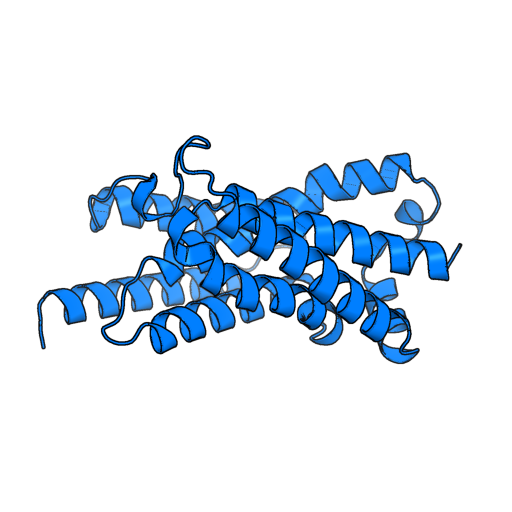711 C CA . ALA A 1 88 ? 9.216 11.780 -9.010 1.00 72.94 88 ALA A CA 1
ATOM 712 C C . ALA A 1 88 ? 10.239 12.259 -10.040 1.00 72.94 88 ALA A C 1
ATOM 714 O O . ALA A 1 88 ? 11.360 11.762 -10.068 1.00 72.94 88 ALA A O 1
ATOM 715 N N . PHE A 1 89 ? 9.870 13.260 -10.842 1.00 78.88 89 PHE A N 1
ATOM 716 C CA . PHE A 1 89 ? 10.767 13.874 -11.811 1.00 78.88 89 PHE A CA 1
ATOM 717 C C . PHE A 1 89 ? 12.037 14.395 -11.130 1.00 78.88 89 PHE A C 1
ATOM 719 O O . PHE A 1 89 ? 13.130 14.024 -11.540 1.00 78.88 89 PHE A O 1
ATOM 726 N N . PHE A 1 90 ? 11.909 15.155 -10.038 1.00 79.62 90 PHE A N 1
ATOM 727 C CA . PHE A 1 90 ? 13.062 15.646 -9.279 1.00 79.62 90 PHE A CA 1
ATOM 728 C C . PHE A 1 90 ? 13.978 14.509 -8.793 1.00 79.62 90 PHE A 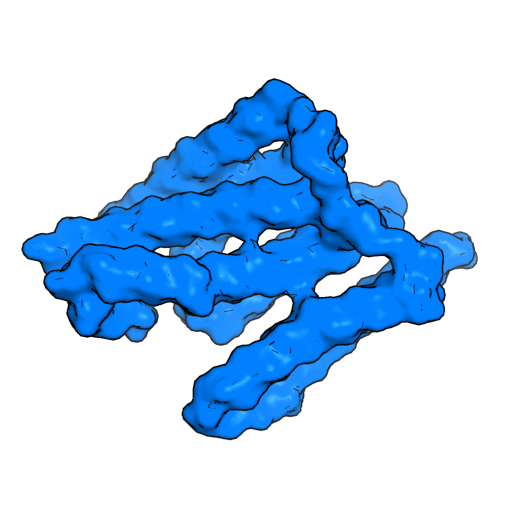C 1
ATOM 730 O O . PHE A 1 90 ? 15.190 14.571 -8.992 1.00 79.62 90 PHE A O 1
ATOM 737 N N . VAL A 1 91 ? 13.414 13.440 -8.221 1.00 71.25 91 VAL A N 1
ATOM 738 C CA . VAL A 1 91 ? 14.183 12.277 -7.741 1.00 71.25 91 VAL A CA 1
ATOM 739 C C . VAL A 1 91 ? 14.906 11.555 -8.882 1.00 71.25 91 VAL A C 1
ATOM 741 O O . VAL A 1 91 ? 16.053 11.152 -8.711 1.00 71.25 91 VAL A O 1
ATOM 744 N N . VAL A 1 92 ? 14.272 11.421 -10.048 1.00 68.94 92 VAL A N 1
ATOM 745 C CA . VAL A 1 92 ? 14.863 10.776 -11.234 1.00 68.94 92 VAL A CA 1
ATOM 746 C C . VAL A 1 92 ? 15.869 11.691 -11.944 1.00 68.94 92 VAL A C 1
ATOM 748 O O . VAL A 1 92 ? 16.731 11.209 -12.661 1.00 68.94 92 VAL A O 1
ATOM 751 N N . THR A 1 93 ? 15.847 13.008 -11.735 1.00 72.69 93 THR A N 1
ATOM 752 C CA . THR A 1 93 ? 16.916 13.891 -12.248 1.00 72.69 93 THR A CA 1
ATOM 753 C C . THR A 1 93 ? 18.198 13.871 -11.409 1.00 72.69 93 THR A C 1
ATOM 755 O O . THR A 1 93 ? 19.223 14.397 -11.836 1.00 72.69 93 THR A O 1
ATOM 758 N N . LEU A 1 94 ? 18.173 13.258 -10.224 1.00 74.75 94 LEU A N 1
ATOM 759 C CA . LEU A 1 94 ? 19.350 13.081 -9.381 1.00 74.75 94 LEU A CA 1
ATOM 760 C C . LEU A 1 94 ? 20.125 11.822 -9.819 1.00 74.75 94 LEU A C 1
ATOM 762 O O . LEU A 1 94 ? 19.600 10.717 -9.709 1.00 74.75 94 LEU A O 1
ATOM 766 N N . GLU A 1 95 ? 21.390 11.964 -10.243 1.00 63.12 95 GLU A N 1
ATOM 767 C CA . GLU A 1 95 ? 22.231 10.867 -10.791 1.00 63.12 95 GLU A CA 1
ATOM 768 C C . GLU A 1 95 ? 22.246 9.583 -9.927 1.00 63.12 95 GLU A C 1
ATOM 770 O O . GLU A 1 95 ? 22.220 8.461 -10.424 1.00 63.12 95 GLU A O 1
ATOM 775 N N . TRP A 1 96 ? 22.210 9.745 -8.609 1.00 66.38 96 TRP A N 1
ATOM 776 C CA . TRP A 1 96 ? 22.230 8.692 -7.594 1.00 66.38 96 TRP A CA 1
ATOM 777 C C . TRP A 1 96 ? 20.857 8.043 -7.347 1.00 66.38 96 TRP A C 1
ATOM 779 O O . TRP A 1 96 ? 20.789 6.885 -6.930 1.00 66.38 96 TRP A O 1
ATOM 789 N N . GLY A 1 97 ? 19.761 8.763 -7.606 1.00 59.47 97 GLY A N 1
ATOM 790 C CA . GLY A 1 97 ? 18.396 8.231 -7.523 1.00 59.47 97 GLY A CA 1
ATOM 791 C C . GLY A 1 97 ? 18.096 7.268 -8.669 1.00 59.47 97 GLY A C 1
ATOM 792 O O . GLY A 1 97 ? 17.449 6.241 -8.480 1.00 59.47 97 GLY A O 1
ATOM 793 N N . VAL A 1 98 ? 18.657 7.569 -9.832 1.00 60.06 98 VAL A N 1
ATOM 794 C CA . VAL A 1 98 ? 18.512 6.799 -11.060 1.00 60.06 98 VAL A CA 1
ATOM 795 C C . VAL A 1 98 ? 19.201 5.441 -10.984 1.00 60.06 98 VAL A C 1
ATOM 797 O O . VAL A 1 98 ? 18.592 4.416 -11.281 1.00 60.06 98 VAL A O 1
ATOM 800 N N . GLN A 1 99 ? 20.454 5.421 -10.530 1.00 63.88 99 GLN A N 1
ATOM 801 C CA . GLN A 1 99 ? 21.264 4.204 -10.502 1.00 63.88 99 GLN A CA 1
ATOM 802 C C . GLN A 1 99 ? 20.650 3.127 -9.593 1.00 63.88 99 GLN A C 1
ATOM 804 O O . GLN A 1 99 ? 20.585 1.963 -9.970 1.00 63.88 99 GLN A O 1
ATOM 809 N N . LYS A 1 100 ? 20.071 3.530 -8.453 1.00 63.88 100 LYS A N 1
ATOM 810 C CA . LYS A 1 100 ? 19.346 2.615 -7.554 1.00 63.88 100 LYS A CA 1
ATOM 811 C C . LYS A 1 100 ? 18.016 2.110 -8.112 1.00 63.88 100 LYS A C 1
ATOM 813 O O . LYS A 1 100 ? 17.541 1.068 -7.675 1.00 63.88 100 LYS A O 1
ATOM 818 N N . TYR A 1 101 ? 17.389 2.856 -9.018 1.00 60.62 101 TYR A N 1
ATOM 819 C CA . TYR A 1 101 ? 16.122 2.468 -9.640 1.00 60.62 101 TYR A CA 1
ATOM 820 C C . TYR A 1 101 ? 16.345 1.422 -10.747 1.00 60.62 101 TYR A C 1
ATOM 822 O O . TYR A 1 101 ? 15.533 0.514 -10.924 1.00 60.62 101 TYR A O 1
ATOM 830 N N . LEU A 1 102 ? 17.480 1.510 -11.450 1.00 61.09 102 LEU A N 1
ATOM 831 C CA . LEU A 1 102 ? 17.884 0.561 -12.492 1.00 61.09 102 LEU A CA 1
ATOM 832 C C . LEU A 1 102 ? 18.187 -0.836 -11.953 1.00 61.09 102 LEU A C 1
ATOM 834 O O . LEU A 1 102 ? 17.849 -1.814 -12.609 1.00 61.09 102 LEU A O 1
ATOM 838 N N . ASP A 1 103 ? 18.745 -0.941 -10.746 1.00 60.84 103 ASP A N 1
ATOM 839 C CA . ASP A 1 103 ? 19.030 -2.236 -10.110 1.00 60.84 103 ASP A CA 1
ATOM 840 C C . ASP A 1 103 ? 17.756 -3.073 -9.861 1.00 60.84 103 ASP A C 1
ATOM 842 O O . ASP A 1 103 ? 17.823 -4.292 -9.692 1.00 60.84 103 ASP A O 1
ATOM 846 N N . VAL A 1 104 ? 16.583 -2.428 -9.854 1.00 58.75 104 VAL A N 1
ATOM 847 C CA . VAL A 1 104 ? 15.275 -3.060 -9.620 1.00 58.75 104 VAL A CA 1
ATOM 848 C C . VAL A 1 104 ? 14.558 -3.422 -10.935 1.00 58.75 104 VAL A C 1
ATOM 850 O O . VAL A 1 104 ? 13.756 -4.358 -10.964 1.00 58.75 104 VAL A O 1
ATOM 853 N N . LEU A 1 105 ? 14.849 -2.731 -12.043 1.00 61.25 105 LEU A N 1
ATOM 854 C CA . LEU A 1 105 ? 14.201 -2.933 -13.346 1.00 61.25 105 LEU A CA 1
ATOM 855 C C . LEU A 1 105 ? 15.030 -3.866 -14.240 1.00 61.25 105 LEU A C 1
ATOM 857 O O . LEU A 1 105 ? 16.118 -3.527 -14.692 1.00 61.25 105 LEU A O 1
ATOM 861 N N . SER A 1 106 ? 14.496 -5.049 -14.567 1.00 55.97 106 SER A N 1
ATOM 862 C CA . SER A 1 106 ? 15.183 -5.959 -15.496 1.00 55.97 106 SER A CA 1
ATOM 863 C C . SER A 1 106 ? 15.293 -5.343 -16.897 1.00 55.97 106 SER A C 1
ATOM 865 O O . SER A 1 106 ? 14.295 -4.830 -17.413 1.00 55.97 106 SER A O 1
ATOM 867 N N . ALA A 1 107 ? 16.451 -5.498 -17.551 1.00 53.38 107 ALA A N 1
ATOM 868 C CA . ALA A 1 107 ? 16.718 -5.027 -18.916 1.00 53.38 107 ALA A CA 1
ATOM 869 C C . ALA A 1 107 ? 15.619 -5.403 -19.931 1.00 53.38 107 ALA A C 1
ATOM 871 O O . ALA A 1 107 ? 15.328 -4.641 -20.844 1.00 53.38 107 ALA A O 1
ATOM 872 N N . THR A 1 108 ? 14.940 -6.535 -19.743 1.00 48.28 108 THR A N 1
ATOM 873 C CA . THR A 1 108 ? 13.864 -7.026 -20.619 1.00 48.28 108 THR A CA 1
ATOM 874 C C . THR A 1 108 ? 12.636 -6.105 -20.673 1.00 48.28 108 THR A C 1
ATOM 876 O O . THR A 1 108 ? 11.919 -6.098 -21.669 1.00 48.28 108 THR A O 1
ATOM 879 N N . ILE A 1 109 ? 12.388 -5.322 -19.619 1.00 56.50 109 ILE A N 1
ATOM 880 C CA . ILE A 1 109 ? 11.244 -4.401 -19.518 1.00 56.50 109 ILE A CA 1
ATOM 881 C C . ILE A 1 109 ? 11.531 -3.078 -20.251 1.00 56.50 109 ILE A C 1
ATOM 883 O O . ILE A 1 109 ? 10.610 -2.459 -20.778 1.00 56.50 109 ILE A O 1
ATOM 887 N N . LEU A 1 110 ? 12.803 -2.676 -20.341 1.00 59.81 110 LEU A N 1
ATOM 888 C CA . LEU A 1 110 ? 13.228 -1.406 -20.942 1.00 59.81 110 LEU A CA 1
ATOM 889 C C . LEU A 1 110 ? 13.025 -1.360 -22.468 1.00 59.81 110 LEU A C 1
ATOM 891 O O . LEU A 1 110 ? 12.780 -0.291 -23.015 1.00 59.81 110 LEU A O 1
ATOM 895 N N . TYR A 1 111 ? 13.068 -2.507 -23.156 1.00 63.41 111 TYR A N 1
ATOM 896 C CA . TYR A 1 111 ? 13.076 -2.556 -24.627 1.00 63.41 111 TYR A CA 1
ATOM 897 C C . TYR A 1 111 ? 11.725 -2.897 -25.283 1.00 63.41 111 TYR A C 1
ATOM 899 O O . TYR A 1 111 ? 11.619 -2.861 -26.508 1.00 63.41 111 TYR A O 1
ATOM 907 N N . ASN A 1 112 ? 10.676 -3.222 -24.516 1.00 77.19 112 ASN A N 1
ATOM 908 C CA . ASN A 1 112 ? 9.347 -3.517 -25.066 1.00 77.19 112 ASN A CA 1
ATOM 909 C C . ASN A 1 112 ? 8.237 -2.863 -24.231 1.00 77.19 112 ASN A C 1
ATOM 911 O O . ASN A 1 112 ? 7.870 -3.353 -23.163 1.00 77.19 112 ASN A O 1
ATOM 915 N N . PHE A 1 113 ? 7.648 -1.790 -24.768 1.00 76.00 113 PHE A N 1
ATOM 916 C CA . PHE A 1 113 ? 6.589 -1.028 -24.099 1.00 76.00 113 PHE A CA 1
ATOM 917 C C . PHE A 1 113 ? 5.347 -1.872 -23.759 1.00 76.00 113 PHE A C 1
ATOM 919 O O . PHE A 1 113 ? 4.724 -1.668 -22.719 1.00 76.00 113 PHE A O 1
ATOM 926 N N . GLY A 1 114 ? 5.000 -2.862 -24.588 1.00 79.56 114 GLY A N 1
ATOM 927 C CA . GLY A 1 114 ? 3.897 -3.781 -24.297 1.00 79.56 114 GLY A CA 1
ATOM 928 C C . GLY A 1 114 ? 4.193 -4.677 -23.092 1.00 79.56 114 GLY A C 1
ATOM 929 O O . GLY A 1 114 ? 3.358 -4.811 -22.199 1.00 79.56 114 GLY A O 1
ATOM 930 N N . ALA A 1 115 ? 5.405 -5.236 -23.021 1.00 78.69 115 ALA A N 1
ATOM 931 C CA . ALA A 1 115 ? 5.849 -6.026 -21.871 1.00 78.69 115 ALA A CA 1
ATOM 932 C C . ALA A 1 115 ? 5.938 -5.175 -20.590 1.00 78.69 115 ALA A C 1
ATOM 934 O O . ALA A 1 115 ? 5.559 -5.646 -19.518 1.00 78.69 115 ALA A O 1
ATOM 935 N N . PHE A 1 116 ? 6.359 -3.911 -20.711 1.00 80.62 116 PHE A N 1
ATOM 936 C CA . PHE A 1 116 ? 6.328 -2.929 -19.626 1.00 80.62 116 PHE A CA 1
ATOM 937 C C . PHE A 1 116 ? 4.910 -2.689 -19.103 1.00 80.62 116 PHE A C 1
ATOM 939 O O . PHE A 1 116 ? 4.677 -2.831 -17.904 1.00 80.62 116 PHE A O 1
ATOM 946 N N . LEU A 1 117 ? 3.940 -2.398 -19.976 1.00 83.25 117 LEU A N 1
ATOM 947 C CA . LEU A 1 117 ? 2.554 -2.193 -19.546 1.00 83.25 117 LEU A CA 1
ATOM 948 C C . LEU A 1 117 ? 1.977 -3.441 -18.867 1.00 83.25 117 LEU A C 1
ATOM 950 O O . LEU A 1 117 ? 1.344 -3.330 -17.819 1.00 83.25 117 LEU A O 1
ATOM 954 N N . ILE A 1 118 ? 2.230 -4.636 -19.408 1.00 84.94 118 ILE A N 1
ATOM 955 C CA . ILE A 1 118 ? 1.786 -5.888 -18.778 1.00 84.94 118 ILE A CA 1
ATOM 956 C C . ILE A 1 118 ? 2.407 -6.039 -17.386 1.00 84.94 118 ILE A C 1
ATOM 958 O O . ILE A 1 118 ? 1.695 -6.359 -16.436 1.00 84.94 118 ILE A O 1
ATOM 962 N N . TYR A 1 119 ? 3.704 -5.763 -17.235 1.00 81.19 119 TYR A N 1
ATOM 963 C CA . TYR A 1 119 ? 4.374 -5.801 -15.937 1.00 81.19 119 TYR A CA 1
ATOM 964 C C . TYR A 1 119 ? 3.717 -4.853 -14.920 1.00 81.19 119 TYR A C 1
ATOM 966 O O . TYR A 1 119 ? 3.432 -5.256 -13.790 1.00 81.19 119 TYR A O 1
ATOM 974 N N . GLN A 1 120 ? 3.397 -3.629 -15.343 1.00 83.69 120 GLN A N 1
ATOM 975 C CA . GLN A 1 120 ? 2.734 -2.635 -14.501 1.00 83.69 120 GLN A CA 1
ATOM 976 C C . GLN A 1 120 ? 1.373 -3.125 -13.999 1.00 83.69 120 GLN A C 1
ATOM 978 O O . GLN A 1 120 ? 1.101 -3.103 -12.800 1.00 83.69 120 GLN A O 1
ATOM 983 N N . PHE A 1 121 ? 0.519 -3.632 -14.887 1.00 87.00 121 PHE A N 1
ATOM 984 C CA . PHE A 1 121 ? -0.823 -4.067 -14.496 1.00 87.00 121 PHE A CA 1
ATOM 985 C C . PHE A 1 121 ? -0.853 -5.410 -13.753 1.00 87.00 121 PHE A C 1
ATOM 987 O O . PHE A 1 121 ? -1.728 -5.611 -12.914 1.00 87.00 121 PHE A O 1
ATOM 994 N N . VAL A 1 122 ? 0.078 -6.327 -14.032 1.00 83.38 122 VAL A N 1
ATOM 995 C CA . VAL A 1 122 ? 0.084 -7.677 -13.436 1.00 83.38 122 VAL A CA 1
ATOM 996 C C . VAL A 1 122 ? 0.848 -7.730 -12.115 1.00 83.38 122 VAL A C 1
ATOM 998 O O . VAL A 1 122 ? 0.462 -8.486 -11.227 1.00 83.38 122 VAL A O 1
ATOM 1001 N N . PHE A 1 123 ? 1.911 -6.938 -11.954 1.00 79.06 123 PHE A N 1
ATOM 1002 C CA . PHE A 1 123 ? 2.758 -6.985 -10.758 1.00 79.06 123 PHE A CA 1
ATOM 1003 C C . PHE A 1 123 ? 2.662 -5.713 -9.918 1.00 79.06 123 PHE A C 1
ATOM 1005 O O . PHE A 1 123 ? 2.434 -5.801 -8.710 1.00 79.06 123 PHE A O 1
ATOM 1012 N N . VAL A 1 124 ? 2.782 -4.536 -10.537 1.00 82.44 124 VAL A N 1
ATOM 1013 C CA . VAL A 1 124 ? 2.827 -3.267 -9.792 1.00 82.44 124 VAL A CA 1
ATOM 1014 C C . VAL A 1 124 ? 1.450 -2.904 -9.236 1.00 82.44 124 VAL A C 1
ATOM 1016 O O . VAL A 1 124 ? 1.328 -2.656 -8.038 1.00 82.44 124 VAL A O 1
ATOM 1019 N N . ALA A 1 125 ? 0.392 -2.941 -10.052 1.00 86.00 125 ALA A N 1
ATOM 1020 C CA . ALA A 1 125 ? -0.955 -2.577 -9.610 1.00 86.00 125 ALA A CA 1
ATOM 1021 C C . ALA A 1 125 ? -1.465 -3.442 -8.435 1.00 86.00 125 ALA A C 1
ATOM 1023 O O . ALA A 1 125 ? -1.935 -2.860 -7.451 1.00 86.00 125 ALA A O 1
ATOM 1024 N N . PRO A 1 126 ? -1.335 -4.788 -8.441 1.00 85.94 126 PRO A N 1
ATOM 1025 C CA . PRO A 1 126 ? -1.735 -5.604 -7.295 1.00 85.94 126 PRO A CA 1
ATOM 1026 C C . PRO A 1 126 ? -0.919 -5.316 -6.035 1.00 85.94 126 PRO A C 1
ATOM 1028 O O . PRO A 1 126 ? -1.492 -5.241 -4.951 1.00 85.94 126 PRO A O 1
ATOM 1031 N N . MET A 1 127 ? 0.395 -5.101 -6.156 1.00 83.31 127 MET A N 1
ATOM 1032 C CA . MET A 1 127 ? 1.236 -4.750 -5.004 1.00 83.31 127 MET A CA 1
ATOM 1033 C C . MET A 1 127 ? 0.850 -3.394 -4.415 1.00 83.31 127 MET A C 1
ATOM 1035 O O . MET A 1 127 ? 0.650 -3.280 -3.206 1.00 83.31 127 MET A O 1
ATOM 1039 N N . VAL A 1 128 ? 0.663 -2.382 -5.267 1.00 86.88 128 VAL A N 1
ATOM 1040 C CA . VAL A 1 128 ? 0.184 -1.056 -4.855 1.00 86.88 128 VAL A CA 1
ATOM 1041 C C . VAL A 1 128 ? -1.161 -1.171 -4.146 1.00 86.88 128 VAL A C 1
ATOM 1043 O O . VAL A 1 128 ? -1.352 -0.558 -3.093 1.00 86.88 128 VAL A O 1
ATOM 1046 N N . PHE A 1 129 ? -2.079 -1.984 -4.671 1.00 88.62 129 PHE A N 1
ATOM 1047 C CA . PHE A 1 129 ? -3.363 -2.229 -4.028 1.00 88.62 129 PHE A CA 1
ATOM 1048 C C . PHE A 1 129 ? -3.203 -2.874 -2.649 1.00 88.62 129 PHE A C 1
ATOM 1050 O O . PHE A 1 129 ? -3.775 -2.366 -1.693 1.00 88.62 129 PHE A O 1
ATOM 1057 N N . LEU A 1 130 ? -2.400 -3.934 -2.513 1.00 89.12 130 LEU A N 1
ATOM 1058 C CA . LEU A 1 130 ? -2.205 -4.648 -1.244 1.00 89.12 130 LEU A CA 1
ATOM 1059 C C . LEU A 1 130 ? -1.585 -3.753 -0.164 1.00 89.12 130 LEU A C 1
ATOM 1061 O O . LEU A 1 130 ? -2.074 -3.715 0.966 1.00 89.12 130 LEU A O 1
ATOM 1065 N N . VAL A 1 131 ? -0.553 -2.986 -0.519 1.00 87.06 131 VAL A N 1
ATOM 1066 C CA . VAL A 1 131 ? 0.106 -2.054 0.407 1.00 87.06 131 VAL A CA 1
ATOM 1067 C C . VAL A 1 131 ? -0.839 -0.912 0.794 1.00 87.06 131 VAL A C 1
ATOM 1069 O O . VAL A 1 131 ? -0.942 -0.556 1.969 1.00 87.06 131 VAL A O 1
ATOM 1072 N N . THR A 1 132 ? -1.587 -0.366 -0.170 1.00 86.94 132 THR A N 1
ATOM 1073 C CA . THR A 1 132 ? -2.602 0.662 0.111 1.00 86.94 132 THR A CA 1
ATOM 1074 C C . THR A 1 132 ? -3.720 0.103 0.987 1.00 86.94 132 THR A C 1
ATOM 1076 O O . THR A 1 132 ? -4.171 0.778 1.913 1.00 86.94 132 THR A O 1
ATOM 1079 N N . PHE A 1 133 ? -4.143 -1.134 0.730 1.00 89.50 133 PHE A N 1
ATOM 1080 C CA . PHE A 1 133 ? -5.195 -1.800 1.478 1.00 89.50 133 PHE A CA 1
ATOM 1081 C C . PHE A 1 133 ? -4.837 -1.981 2.936 1.00 89.50 133 PHE A C 1
ATOM 1083 O O . PHE A 1 133 ? -5.603 -1.578 3.813 1.00 89.50 133 PHE A O 1
ATOM 1090 N N . PHE A 1 134 ? -3.652 -2.514 3.197 1.00 90.12 134 PHE A N 1
ATOM 1091 C CA . PHE A 1 134 ? -3.214 -2.727 4.559 1.00 90.12 134 PHE A CA 1
ATOM 1092 C C . PHE A 1 134 ? -3.068 -1.401 5.317 1.00 90.12 134 PHE A C 1
ATOM 1094 O O . PHE A 1 134 ? -3.632 -1.236 6.397 1.00 90.12 134 PHE A O 1
ATOM 1101 N N . SER A 1 135 ? -2.374 -0.418 4.743 1.00 88.50 135 SER A N 1
ATOM 1102 C CA . SER A 1 135 ? -2.076 0.829 5.454 1.00 88.50 135 SER A CA 1
ATOM 1103 C C . SER A 1 135 ? -3.275 1.777 5.546 1.00 88.50 135 SER A C 1
ATOM 1105 O O . SER A 1 135 ? -3.634 2.230 6.632 1.00 88.50 135 SER A O 1
ATOM 1107 N N . TRP A 1 136 ? -3.922 2.087 4.423 1.00 84.75 136 TRP A N 1
ATOM 1108 C CA . TRP A 1 136 ? -4.987 3.097 4.364 1.00 84.75 136 TRP A CA 1
ATOM 1109 C C . TRP A 1 136 ? -6.389 2.513 4.518 1.00 84.75 136 TRP A C 1
ATOM 1111 O O . TRP A 1 136 ? -7.283 3.206 4.997 1.00 84.75 136 TRP A O 1
ATOM 1121 N N . GLY A 1 137 ? -6.589 1.248 4.147 1.00 84.06 137 GLY A N 1
ATOM 1122 C CA . GLY A 1 137 ? -7.853 0.552 4.380 1.00 84.06 137 GLY A CA 1
ATOM 1123 C C . GLY A 1 137 ? -7.964 0.036 5.807 1.00 84.06 137 GLY A C 1
ATOM 1124 O O . GLY A 1 137 ? -8.898 0.381 6.522 1.00 84.06 137 GLY A O 1
ATOM 1125 N N . PHE A 1 138 ? -7.000 -0.777 6.239 1.00 86.88 138 PHE A N 1
ATOM 1126 C CA . PHE A 1 138 ? -7.065 -1.453 7.531 1.00 86.88 138 PHE A CA 1
ATOM 1127 C C . PHE A 1 138 ? -6.498 -0.619 8.685 1.00 86.88 138 PHE A C 1
ATOM 1129 O O . PHE A 1 138 ? -7.236 -0.273 9.607 1.00 86.88 138 PHE A O 1
ATOM 1136 N N . VAL A 1 139 ? -5.211 -0.258 8.641 1.00 86.69 139 VAL A N 1
ATOM 1137 C CA . VAL A 1 139 ? -4.540 0.439 9.754 1.00 86.69 139 VAL A CA 1
ATOM 1138 C C . VAL A 1 139 ? -5.165 1.811 10.006 1.00 86.69 139 VAL A C 1
ATOM 1140 O O . VAL A 1 139 ? -5.478 2.150 11.146 1.00 86.69 139 VAL A O 1
ATOM 1143 N N . TYR A 1 140 ? -5.418 2.586 8.950 1.00 84.81 140 TYR A N 1
ATOM 1144 C CA . TYR A 1 140 ? -6.031 3.907 9.087 1.00 84.81 140 TYR A CA 1
ATOM 1145 C C . TYR A 1 140 ? -7.505 3.861 9.542 1.00 84.81 140 TYR A C 1
ATOM 1147 O O . TYR A 1 140 ? -8.014 4.836 10.098 1.00 84.81 140 TYR A O 1
ATOM 1155 N N . ALA A 1 141 ? -8.213 2.741 9.358 1.00 82.94 141 ALA A N 1
ATOM 1156 C CA . ALA A 1 141 ? -9.570 2.591 9.887 1.00 82.94 141 ALA A CA 1
ATOM 1157 C C . ALA A 1 141 ? -9.601 2.469 11.424 1.00 82.94 141 ALA A C 1
ATOM 1159 O O . ALA A 1 141 ? -10.640 2.724 12.041 1.00 82.94 141 ALA A O 1
ATOM 1160 N N . ILE A 1 142 ? -8.464 2.161 12.060 1.00 85.62 142 ILE A N 1
ATOM 1161 C CA . ILE A 1 142 ? -8.302 2.150 13.518 1.00 85.62 142 ILE A CA 1
ATOM 1162 C C . ILE A 1 142 ? -8.223 3.604 14.017 1.00 85.62 142 ILE A C 1
ATOM 1164 O O . ILE A 1 142 ? -7.168 4.249 14.020 1.00 85.62 142 ILE A O 1
ATOM 1168 N N . LYS A 1 143 ? -9.375 4.156 14.415 1.00 79.81 143 LYS A N 1
ATOM 1169 C CA . LYS A 1 143 ? -9.512 5.561 14.825 1.00 79.81 143 LYS A CA 1
ATOM 1170 C C . LYS A 1 143 ? -9.016 5.789 16.249 1.00 79.81 143 LYS A C 1
ATOM 1172 O O . LYS A 1 143 ? -9.737 5.525 17.206 1.00 79.81 143 LYS A O 1
ATOM 1177 N N . TRP A 1 144 ? -7.826 6.360 16.384 1.00 79.44 144 TRP A N 1
ATOM 1178 C CA . TRP A 1 144 ? -7.319 6.869 17.656 1.00 79.44 144 TRP A CA 1
ATOM 1179 C C . TRP A 1 144 ? -7.961 8.212 18.026 1.00 79.44 144 TRP A C 1
ATOM 1181 O O . TRP A 1 144 ? -8.488 8.913 17.164 1.00 79.44 144 TRP 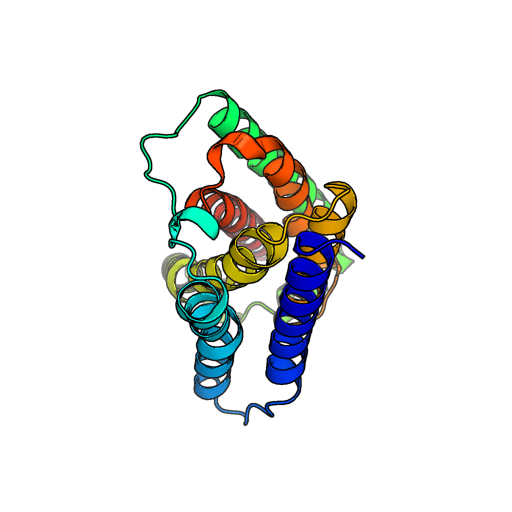A O 1
ATOM 1191 N N . GLU A 1 145 ? -7.876 8.595 19.307 1.00 77.38 145 GLU A N 1
ATOM 1192 C CA . GLU A 1 145 ? -8.399 9.881 19.805 1.00 77.38 145 GLU A CA 1
ATOM 1193 C C . GLU A 1 145 ? -7.824 11.084 19.046 1.00 77.38 145 GLU A C 1
ATOM 1195 O O . GLU A 1 145 ? -8.515 12.079 18.841 1.00 77.38 145 GLU A O 1
ATOM 1200 N N . ARG A 1 146 ? -6.566 10.985 18.592 1.00 80.94 146 ARG A N 1
ATOM 1201 C CA . ARG A 1 146 ? -5.950 11.978 17.710 1.00 80.94 146 ARG A CA 1
ATOM 1202 C C . ARG A 1 146 ? -5.693 11.378 16.339 1.00 80.94 146 ARG A C 1
ATOM 1204 O O . ARG A 1 146 ? -4.913 10.439 16.189 1.00 80.94 146 ARG A O 1
ATOM 1211 N N . GLU A 1 147 ? -6.275 12.004 15.326 1.00 79.88 147 GLU A N 1
ATOM 1212 C CA . GLU A 1 147 ? -6.168 11.595 13.922 1.00 79.88 147 GLU A CA 1
ATOM 1213 C C . GLU A 1 147 ? -4.726 11.557 13.409 1.00 79.88 147 GLU A C 1
ATOM 1215 O O . GLU A 1 147 ? -4.395 10.751 12.538 1.00 79.88 147 GLU A O 1
ATOM 1220 N N . ILE A 1 148 ? -3.858 12.406 13.971 1.00 82.88 148 ILE A N 1
ATOM 1221 C CA . ILE A 1 148 ? -2.434 12.429 13.637 1.00 82.88 148 ILE A CA 1
ATOM 1222 C C . ILE A 1 148 ? -1.751 11.099 13.977 1.00 82.88 148 ILE A C 1
ATOM 1224 O O . ILE A 1 148 ? -0.894 10.658 13.222 1.00 82.88 148 ILE A O 1
ATOM 1228 N N . TYR A 1 149 ? -2.154 10.414 15.054 1.00 83.94 149 TYR A N 1
ATOM 1229 C CA . TYR A 1 149 ? -1.565 9.125 15.419 1.00 83.94 149 TYR A CA 1
ATOM 1230 C C . TYR A 1 149 ? -1.976 8.031 14.443 1.00 83.94 149 TYR A C 1
ATOM 1232 O O . TYR A 1 149 ? -1.118 7.300 13.961 1.00 83.94 149 TYR A O 1
ATOM 1240 N N . THR A 1 150 ? -3.258 7.965 14.077 1.00 83.50 150 THR A N 1
ATOM 1241 C CA . THR A 1 150 ? -3.726 7.021 13.054 1.00 83.50 150 THR A CA 1
ATOM 1242 C C . THR A 1 150 ? -3.004 7.244 11.721 1.00 83.50 150 THR A C 1
ATOM 1244 O O . THR A 1 150 ? -2.560 6.284 11.095 1.00 83.50 150 THR A O 1
ATOM 1247 N N . PHE A 1 151 ? -2.824 8.506 11.314 1.00 84.94 151 PHE A N 1
ATOM 1248 C CA . PHE A 1 151 ? -2.062 8.853 10.114 1.00 84.94 151 PHE A CA 1
ATOM 1249 C C . PHE A 1 151 ? -0.603 8.389 10.195 1.00 84.94 151 PHE A C 1
ATOM 1251 O O . PHE A 1 151 ? -0.124 7.740 9.270 1.00 84.94 151 PHE A O 1
ATOM 1258 N N . LEU A 1 152 ? 0.094 8.682 11.296 1.00 86.69 152 LEU A N 1
ATOM 1259 C CA . LEU A 1 152 ? 1.498 8.308 11.465 1.00 86.69 152 LEU A CA 1
ATOM 1260 C C . LEU A 1 152 ? 1.692 6.790 11.476 1.00 86.69 152 LEU A C 1
ATOM 1262 O O . LEU A 1 152 ? 2.618 6.304 10.836 1.00 86.69 152 LEU A O 1
ATOM 1266 N N . ILE A 1 153 ? 0.817 6.036 12.146 1.00 87.75 153 ILE A N 1
ATOM 1267 C CA . ILE A 1 153 ? 0.903 4.569 12.170 1.00 87.75 153 ILE A CA 1
ATOM 1268 C C . ILE A 1 153 ? 0.695 4.012 10.755 1.00 87.75 153 ILE A C 1
ATOM 1270 O O . ILE A 1 153 ? 1.509 3.214 10.299 1.00 87.75 153 ILE A O 1
ATOM 1274 N N . ALA A 1 154 ? -0.327 4.480 10.029 1.00 87.88 154 ALA A N 1
ATOM 1275 C CA . ALA A 1 154 ? -0.568 4.066 8.645 1.00 87.88 154 ALA A CA 1
ATOM 1276 C C . ALA A 1 154 ? 0.610 4.413 7.718 1.00 87.88 154 ALA A C 1
ATOM 1278 O O . ALA A 1 154 ? 1.027 3.581 6.912 1.00 87.88 154 ALA A O 1
ATOM 1279 N N . LEU A 1 155 ? 1.186 5.611 7.865 1.00 87.75 155 LEU A N 1
ATOM 1280 C CA . LEU A 1 155 ? 2.351 6.060 7.103 1.00 87.75 155 LEU A CA 1
ATOM 1281 C C . LEU A 1 155 ? 3.583 5.193 7.389 1.00 87.75 155 LEU A C 1
ATOM 1283 O O . LEU A 1 155 ? 4.272 4.778 6.461 1.00 87.75 155 LEU A O 1
ATOM 1287 N N . VAL A 1 156 ? 3.847 4.881 8.659 1.00 89.19 156 VAL A N 1
ATOM 1288 C CA . VAL A 1 156 ? 4.966 4.018 9.057 1.00 89.19 156 VAL A CA 1
ATOM 1289 C C . VAL A 1 156 ? 4.767 2.596 8.532 1.00 89.19 156 VAL A C 1
ATOM 1291 O O . VAL A 1 156 ? 5.694 2.037 7.953 1.00 89.19 156 VAL A O 1
ATOM 1294 N N . SER A 1 157 ? 3.563 2.022 8.644 1.00 88.50 157 SER A N 1
ATOM 1295 C CA . SER A 1 157 ? 3.255 0.711 8.053 1.00 88.50 157 SER A CA 1
ATOM 1296 C C . SER A 1 157 ? 3.461 0.709 6.537 1.00 88.50 157 SER A C 1
ATOM 1298 O O . SER A 1 157 ? 4.063 -0.216 5.999 1.00 88.50 157 SER A O 1
ATOM 1300 N N . TYR A 1 158 ? 3.023 1.767 5.850 1.00 87.38 158 TYR A N 1
ATOM 1301 C CA . TYR A 1 158 ? 3.209 1.936 4.409 1.00 87.38 158 TYR A CA 1
ATOM 1302 C C . TYR A 1 158 ? 4.692 1.983 4.018 1.00 87.38 158 TYR A C 1
ATOM 1304 O O . TYR A 1 158 ? 5.116 1.272 3.111 1.00 87.38 158 TYR A O 1
ATOM 1312 N N . MET A 1 159 ? 5.492 2.763 4.746 1.00 86.44 159 MET A N 1
ATOM 1313 C CA . MET A 1 159 ? 6.940 2.874 4.548 1.00 86.44 159 MET A CA 1
ATOM 1314 C C . MET A 1 159 ? 7.661 1.543 4.745 1.00 86.44 159 MET A C 1
ATOM 1316 O O . MET A 1 159 ? 8.482 1.166 3.913 1.00 86.44 159 MET A O 1
ATOM 1320 N N . ILE A 1 160 ? 7.337 0.821 5.822 1.00 87.19 160 ILE A N 1
ATOM 1321 C CA . ILE A 1 160 ? 7.912 -0.497 6.120 1.00 87.19 160 ILE A CA 1
ATOM 1322 C C . ILE A 1 160 ? 7.613 -1.478 4.982 1.00 87.19 160 ILE A C 1
ATOM 1324 O O . ILE A 1 160 ? 8.511 -2.181 4.517 1.00 87.19 160 ILE A O 1
ATOM 1328 N N . LEU A 1 161 ? 6.366 -1.500 4.505 1.00 86.31 161 LEU A N 1
ATOM 1329 C CA . LEU A 1 161 ? 5.957 -2.376 3.413 1.00 86.31 161 LEU A CA 1
ATOM 1330 C C . LEU A 1 161 ? 6.663 -2.014 2.106 1.00 86.31 161 LEU A C 1
ATOM 1332 O O . LEU A 1 161 ? 7.267 -2.891 1.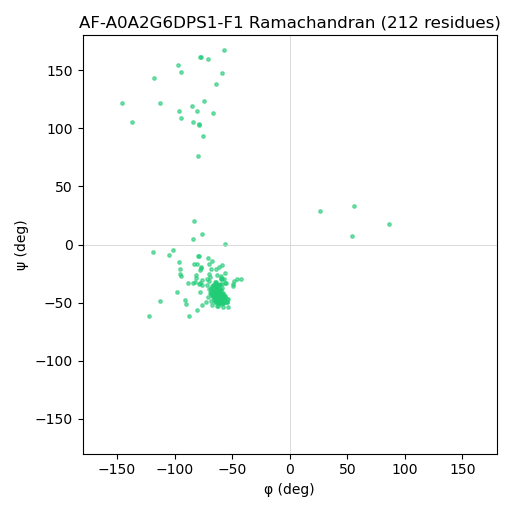498 1.00 86.31 161 LEU A O 1
ATOM 1336 N N . LEU A 1 162 ? 6.669 -0.743 1.696 1.00 81.44 162 LEU A N 1
ATOM 1337 C CA . LEU A 1 162 ? 7.372 -0.329 0.478 1.00 81.44 162 LEU A CA 1
ATOM 1338 C C . LEU A 1 162 ? 8.878 -0.607 0.544 1.00 81.44 162 LEU A C 1
ATOM 1340 O O . LEU A 1 162 ? 9.463 -1.048 -0.445 1.00 81.44 162 LEU A O 1
ATOM 1344 N N . TYR A 1 163 ? 9.503 -0.410 1.706 1.00 81.94 163 TYR A N 1
ATOM 1345 C CA . TYR A 1 163 ? 10.920 -0.710 1.894 1.00 81.94 163 TYR A CA 1
ATOM 1346 C C . TYR A 1 163 ? 11.234 -2.190 1.691 1.00 81.94 163 TYR A C 1
ATOM 1348 O O . TYR A 1 163 ? 12.265 -2.509 1.103 1.00 81.94 163 TYR A O 1
ATOM 1356 N N . SER A 1 164 ? 10.318 -3.084 2.075 1.00 77.88 164 SER A N 1
ATOM 1357 C CA . SER A 1 164 ? 10.480 -4.522 1.838 1.00 77.88 164 SER A CA 1
ATOM 1358 C C . SER A 1 164 ? 10.500 -4.914 0.353 1.00 77.88 164 SER A C 1
ATOM 1360 O O . SER A 1 164 ? 11.036 -5.967 0.022 1.00 77.88 164 SER A O 1
ATOM 1362 N N . PHE A 1 165 ? 9.964 -4.071 -0.540 1.00 73.06 165 PHE A N 1
ATOM 1363 C CA . PHE A 1 165 ? 9.926 -4.330 -1.985 1.00 73.06 165 PHE A CA 1
ATOM 1364 C C . PHE A 1 165 ? 11.044 -3.635 -2.762 1.00 73.06 165 PHE A C 1
ATOM 1366 O O . PHE A 1 165 ? 11.607 -4.225 -3.678 1.00 73.06 165 PHE A O 1
ATOM 1373 N N . TYR A 1 166 ? 11.349 -2.382 -2.418 1.00 66.94 166 TYR A N 1
ATOM 1374 C CA . TYR A 1 166 ? 12.220 -1.529 -3.233 1.00 66.94 166 TYR A CA 1
ATOM 1375 C C . TYR A 1 166 ? 13.628 -1.340 -2.659 1.00 66.94 166 TYR A C 1
ATOM 1377 O O . TYR A 1 166 ? 14.477 -0.764 -3.333 1.00 66.94 166 TYR A O 1
ATOM 1385 N N . SER A 1 167 ? 13.895 -1.784 -1.423 1.00 68.81 167 SER A N 1
ATOM 1386 C CA . SER A 1 167 ? 15.216 -1.741 -0.759 1.00 68.81 167 SER A CA 1
ATOM 1387 C C . SER A 1 167 ? 15.905 -0.359 -0.699 1.00 68.81 167 SER A C 1
ATOM 1389 O O . SER A 1 167 ? 17.055 -0.250 -0.277 1.00 68.81 167 SER A O 1
ATOM 1391 N N . SER A 1 168 ? 15.228 0.722 -1.103 1.00 70.44 168 SER A N 1
ATOM 1392 C CA . SER A 1 168 ? 15.786 2.072 -1.218 1.00 70.44 168 SER A CA 1
ATOM 1393 C C . SER A 1 168 ? 14.740 3.131 -0.880 1.00 70.44 168 SER A C 1
ATOM 1395 O O . SER A 1 168 ? 13.710 3.242 -1.541 1.00 70.44 168 SER A O 1
ATOM 1397 N N . LEU A 1 169 ? 15.037 3.971 0.117 1.00 69.62 169 LEU A N 1
ATOM 1398 C CA . LEU A 1 169 ? 14.169 5.080 0.541 1.00 69.62 169 LEU A CA 1
ATOM 1399 C C . LEU A 1 169 ? 13.904 6.105 -0.575 1.00 69.62 169 LEU A C 1
ATOM 1401 O O . LEU A 1 169 ? 12.839 6.715 -0.604 1.00 69.62 169 LEU A O 1
ATOM 1405 N N . TRP A 1 170 ? 14.839 6.264 -1.513 1.00 64.88 170 TRP A N 1
ATOM 1406 C CA . TRP A 1 170 ? 14.699 7.193 -2.640 1.00 64.88 170 TRP A CA 1
ATOM 1407 C C . TRP A 1 170 ? 13.587 6.787 -3.598 1.00 64.88 170 TRP A C 1
ATOM 1409 O O . TRP A 1 170 ? 12.864 7.645 -4.092 1.00 64.88 170 TRP A O 1
ATOM 1419 N N . ILE A 1 171 ? 13.400 5.480 -3.780 1.00 67.38 171 ILE A N 1
ATOM 1420 C CA . ILE A 1 171 ? 12.317 4.919 -4.590 1.00 67.38 171 ILE A CA 1
ATOM 1421 C C . ILE A 1 171 ? 10.970 5.128 -3.892 1.00 67.38 171 ILE A C 1
ATOM 1423 O O . ILE A 1 171 ? 9.960 5.345 -4.543 1.00 67.38 171 ILE A O 1
ATOM 1427 N N . ILE A 1 172 ? 10.958 5.129 -2.558 1.00 72.50 172 ILE A N 1
ATOM 1428 C CA . ILE A 1 172 ? 9.751 5.221 -1.725 1.00 72.50 172 ILE A CA 1
ATOM 1429 C C . ILE A 1 172 ? 9.222 6.657 -1.633 1.00 72.50 172 ILE A C 1
ATOM 1431 O O . ILE A 1 172 ? 8.012 6.868 -1.567 1.00 72.50 172 ILE A O 1
ATOM 1435 N N . LEU A 1 173 ? 10.112 7.653 -1.632 1.00 70.12 173 LEU A N 1
ATOM 1436 C CA . LEU A 1 173 ? 9.776 9.063 -1.416 1.00 70.12 173 LEU A CA 1
ATOM 1437 C C . LEU A 1 173 ? 8.685 9.616 -2.363 1.00 70.12 173 LEU A C 1
ATOM 1439 O O . LEU A 1 173 ? 7.736 10.229 -1.860 1.00 70.12 173 LEU A O 1
ATOM 1443 N N . PRO A 1 174 ? 8.734 9.379 -3.690 1.00 70.31 174 PRO A N 1
ATOM 1444 C CA . PRO A 1 174 ? 7.667 9.784 -4.610 1.00 70.31 174 PRO A CA 1
ATOM 1445 C C . PRO A 1 174 ? 6.286 9.225 -4.252 1.00 70.31 174 PRO A C 1
ATOM 1447 O O . PRO A 1 174 ? 5.272 9.880 -4.490 1.00 70.31 174 PRO A O 1
ATOM 1450 N N . PHE A 1 175 ? 6.234 8.048 -3.622 1.00 74.12 175 PHE A N 1
ATOM 1451 C CA . PHE A 1 175 ? 4.994 7.414 -3.182 1.00 74.12 175 PHE A CA 1
ATOM 1452 C C . PHE A 1 175 ? 4.442 7.994 -1.877 1.00 74.12 175 PHE A C 1
ATOM 1454 O O . PHE A 1 175 ? 3.302 7.701 -1.528 1.00 74.12 175 PHE A O 1
ATOM 1461 N N . LEU A 1 176 ? 5.192 8.836 -1.160 1.00 74.38 176 LEU A N 1
ATOM 1462 C CA . LEU A 1 176 ? 4.717 9.478 0.072 1.00 74.38 176 LEU A CA 1
ATOM 1463 C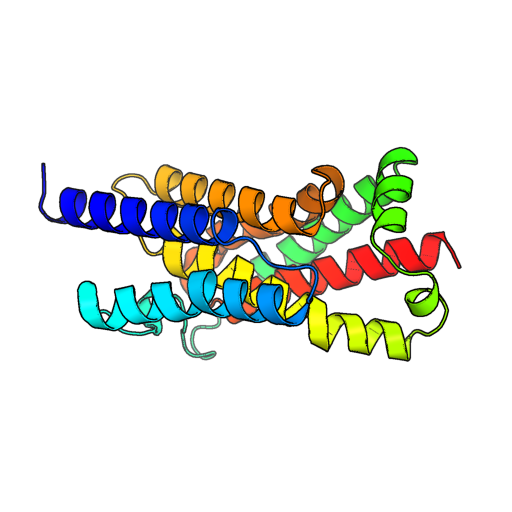 C . LEU A 1 176 ? 3.919 10.743 -0.191 1.00 74.38 176 LEU A C 1
ATOM 1465 O O . LEU A 1 176 ? 2.968 11.034 0.534 1.00 74.38 176 LEU A O 1
ATOM 1469 N N . VAL A 1 177 ? 4.257 11.480 -1.246 1.00 70.62 177 VAL A N 1
ATOM 1470 C CA . VAL A 1 177 ? 3.507 12.670 -1.655 1.00 70.62 177 VAL A CA 1
ATOM 1471 C C . VAL A 1 177 ? 2.015 12.351 -1.826 1.00 70.62 177 VAL A C 1
ATOM 1473 O O . VAL A 1 177 ? 1.208 12.980 -1.136 1.00 70.62 177 VAL A O 1
ATOM 1476 N N . PRO A 1 178 ? 1.602 11.339 -2.617 1.00 69.62 178 PRO A N 1
ATOM 1477 C CA . PRO A 1 178 ? 0.192 10.991 -2.719 1.00 69.62 178 PRO A CA 1
ATOM 1478 C C . PRO A 1 178 ? -0.412 10.579 -1.379 1.00 69.62 178 PRO A C 1
ATOM 1480 O O . PRO A 1 178 ? -1.547 10.954 -1.111 1.00 69.62 178 PRO A O 1
ATOM 1483 N N . THR A 1 179 ? 0.331 9.923 -0.482 1.00 72.38 179 THR A N 1
ATOM 1484 C CA . THR A 1 179 ? -0.209 9.545 0.835 1.00 72.38 179 THR A CA 1
ATOM 1485 C C . THR A 1 179 ? -0.577 10.733 1.736 1.00 72.38 179 THR A C 1
ATOM 1487 O O . THR A 1 179 ? -1.581 10.672 2.448 1.00 72.38 179 THR A O 1
ATOM 1490 N N . PHE A 1 180 ? 0.149 11.855 1.660 1.00 67.75 180 PHE A N 1
ATOM 1491 C CA . PHE A 1 180 ? -0.211 13.086 2.379 1.00 67.75 180 PHE A CA 1
ATOM 1492 C C . PHE A 1 180 ? -1.480 13.740 1.815 1.00 67.75 180 PHE A C 1
ATOM 1494 O O . PHE A 1 180 ? -2.350 14.180 2.569 1.00 67.75 180 PHE A O 1
ATOM 1501 N N . PHE A 1 181 ? -1.624 13.773 0.488 1.00 65.56 181 PHE A N 1
ATOM 1502 C CA . PHE A 1 181 ? -2.824 14.314 -0.160 1.00 65.56 181 PHE A CA 1
ATOM 1503 C C . PHE A 1 181 ? -4.039 13.398 0.010 1.00 65.56 181 PHE A C 1
ATOM 1505 O O . PHE A 1 181 ? -5.165 13.876 0.138 1.00 65.56 181 PHE A O 1
ATOM 1512 N N . VAL A 1 182 ? -3.817 12.092 0.124 1.00 61.31 182 VAL A N 1
ATOM 1513 C CA . VAL A 1 182 ? -4.836 11.078 0.403 1.00 61.31 182 VAL A CA 1
ATOM 1514 C C . VAL A 1 182 ? -5.514 11.294 1.759 1.00 61.31 182 VAL A C 1
ATOM 1516 O O . VAL A 1 182 ? -6.731 11.133 1.856 1.00 61.31 182 VAL A O 1
ATOM 1519 N N . GLN A 1 183 ? -4.794 11.784 2.776 1.00 63.81 183 GLN A N 1
ATOM 1520 C CA . GLN A 1 183 ? -5.412 12.190 4.045 1.00 63.81 183 GLN A CA 1
ATOM 1521 C C . GLN A 1 183 ? -6.452 13.308 3.851 1.00 63.81 183 GLN A C 1
ATOM 1523 O O . GLN A 1 183 ? -7.418 13.377 4.604 1.00 63.81 183 GLN A O 1
ATOM 1528 N N . LYS A 1 184 ? -6.291 14.180 2.846 1.00 62.12 184 LYS A N 1
ATOM 1529 C CA . LYS A 1 184 ? -7.243 15.258 2.513 1.00 62.12 184 LYS A CA 1
ATOM 1530 C C . LYS A 1 184 ? -8.410 14.771 1.641 1.00 62.12 184 LYS A C 1
ATOM 1532 O O . LYS A 1 184 ? -9.452 15.418 1.630 1.00 62.12 184 LYS A O 1
ATOM 1537 N N . ILE A 1 185 ? -8.288 13.599 1.004 1.00 60.06 185 ILE A N 1
ATOM 1538 C CA . ILE A 1 185 ? -9.371 12.868 0.302 1.00 60.06 185 ILE A CA 1
ATOM 1539 C C . ILE A 1 185 ? -10.316 12.162 1.309 1.00 60.06 185 ILE A C 1
ATOM 1541 O O . ILE A 1 185 ? -11.210 11.408 0.927 1.00 60.06 185 ILE A O 1
ATOM 1545 N N . ARG A 1 186 ? -10.156 12.440 2.611 1.00 50.56 186 ARG A N 1
ATOM 1546 C CA . ARG A 1 186 ? -10.828 11.828 3.771 1.00 50.56 186 ARG A CA 1
ATOM 1547 C C . ARG A 1 186 ? -12.329 11.575 3.650 1.00 50.56 186 ARG A C 1
ATOM 1549 O O . ARG A 1 186 ? -12.822 10.626 4.253 1.00 50.56 186 ARG A O 1
ATOM 1556 N N . ASP A 1 187 ? -13.036 12.391 2.881 1.00 52.88 187 ASP A N 1
ATOM 1557 C CA . ASP A 1 187 ? -14.487 12.288 2.740 1.00 52.88 187 ASP A CA 1
ATOM 1558 C C . ASP A 1 187 ? -14.911 11.136 1.811 1.00 52.88 187 ASP A C 1
ATOM 1560 O O . ASP A 1 187 ? -16.030 10.645 1.908 1.00 52.88 187 ASP A O 1
ATOM 1564 N N . GLY A 1 188 ? -14.010 10.646 0.949 1.00 51.59 188 GLY A N 1
ATOM 1565 C CA . GLY A 1 188 ? -14.326 9.605 -0.032 1.00 51.59 188 GLY A CA 1
ATOM 1566 C C . GLY A 1 188 ? -13.991 8.176 0.392 1.00 51.59 188 GLY A C 1
ATOM 1567 O O . GLY A 1 188 ? -14.533 7.265 -0.222 1.00 51.59 188 GLY A O 1
ATOM 1568 N N . LYS A 1 189 ? -13.077 7.990 1.367 1.00 61.75 189 LYS A N 1
ATOM 1569 C CA . LYS A 1 189 ? -12.458 6.726 1.854 1.00 61.75 189 LYS A CA 1
ATOM 1570 C C . LYS A 1 189 ? -12.377 5.561 0.852 1.00 61.75 189 LYS A C 1
ATOM 1572 O O . LYS A 1 189 ? -12.428 4.418 1.276 1.00 61.75 189 LYS A O 1
ATOM 1577 N N . ASN A 1 190 ? -12.280 5.801 -0.450 1.00 76.44 190 ASN A N 1
ATOM 1578 C CA . ASN A 1 190 ? -12.339 4.718 -1.415 1.00 76.44 190 ASN A CA 1
ATOM 1579 C C . ASN A 1 190 ? -10.918 4.285 -1.742 1.00 76.44 190 ASN A C 1
ATOM 1581 O O . ASN A 1 190 ? -10.148 4.993 -2.397 1.00 76.44 190 ASN A O 1
ATOM 1585 N N . ILE A 1 191 ? -10.602 3.101 -1.246 1.00 81.06 191 ILE A N 1
ATOM 1586 C CA . ILE A 1 191 ? -9.302 2.468 -1.369 1.00 81.06 191 ILE A CA 1
ATOM 1587 C C . ILE A 1 191 ? -8.845 2.315 -2.821 1.00 81.06 191 ILE A C 1
ATOM 1589 O O . ILE A 1 191 ? -7.663 2.471 -3.110 1.00 81.06 191 ILE A O 1
ATOM 1593 N N . LEU A 1 192 ? -9.784 2.109 -3.751 1.00 81.88 192 LEU A N 1
ATOM 1594 C CA . LEU A 1 192 ? -9.490 1.935 -5.170 1.00 81.88 192 LEU A CA 1
ATOM 1595 C C . LEU A 1 192 ? -8.957 3.225 -5.795 1.00 81.88 192 LEU A C 1
ATOM 1597 O O . LEU A 1 192 ? -8.052 3.165 -6.621 1.00 81.88 192 LEU A O 1
ATOM 1601 N N . TYR A 1 193 ? -9.451 4.396 -5.376 1.00 78.12 193 TYR A N 1
ATOM 1602 C CA . TYR A 1 193 ? -8.903 5.671 -5.852 1.00 78.12 193 TYR A CA 1
ATOM 1603 C C . TYR A 1 193 ? -7.512 5.932 -5.300 1.00 78.12 193 TYR A C 1
ATOM 1605 O O . TYR A 1 193 ? -6.657 6.436 -6.023 1.00 78.12 193 TYR A O 1
ATOM 1613 N N . MET A 1 194 ? -7.278 5.578 -4.035 1.00 79.38 194 MET A N 1
ATOM 1614 C CA . MET A 1 194 ? -5.959 5.720 -3.424 1.00 79.38 194 MET A CA 1
ATOM 1615 C C . MET A 1 194 ? -4.948 4.831 -4.152 1.00 79.38 194 MET A C 1
ATOM 1617 O O . MET A 1 194 ? -3.914 5.321 -4.597 1.00 79.38 194 MET A O 1
ATOM 1621 N N . SER A 1 195 ? -5.289 3.558 -4.366 1.00 85.50 195 SER A N 1
ATOM 1622 C CA . SER A 1 195 ? -4.450 2.629 -5.123 1.00 85.50 195 SER A CA 1
ATOM 1623 C C . SER A 1 195 ? -4.257 3.082 -6.567 1.00 85.50 195 SER A C 1
ATOM 1625 O O . SER A 1 195 ? -3.142 3.023 -7.069 1.00 85.50 195 SER A O 1
ATOM 1627 N N . GLY A 1 196 ? -5.305 3.592 -7.221 1.00 84.88 196 GLY A N 1
ATOM 1628 C CA . GLY A 1 196 ? -5.227 4.123 -8.580 1.00 84.88 196 GLY A CA 1
ATOM 1629 C C . GLY A 1 196 ? -4.303 5.336 -8.696 1.00 84.88 196 GLY A C 1
ATOM 1630 O O . GLY A 1 196 ? -3.473 5.381 -9.596 1.00 84.88 196 GLY A O 1
ATOM 1631 N N . ALA A 1 197 ? -4.383 6.293 -7.768 1.00 81.56 197 ALA A N 1
ATOM 1632 C CA . ALA A 1 197 ? -3.506 7.465 -7.760 1.00 81.56 197 ALA A CA 1
ATOM 1633 C C . ALA A 1 197 ? -2.036 7.076 -7.539 1.00 81.56 197 ALA A C 1
ATOM 1635 O O . ALA A 1 197 ? -1.158 7.532 -8.270 1.00 81.56 197 ALA A O 1
ATOM 1636 N N . VAL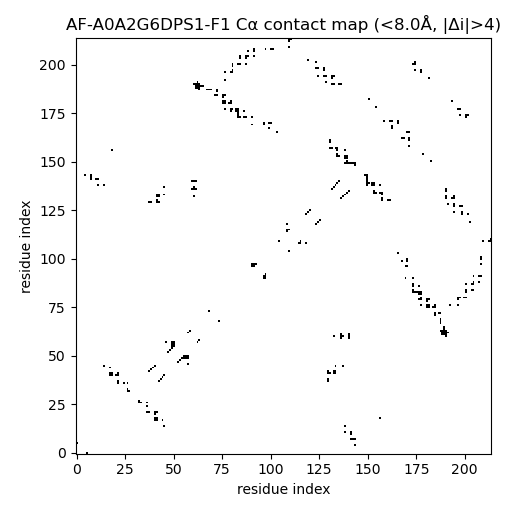 A 1 198 ? -1.775 6.193 -6.569 1.00 83.81 198 VAL A N 1
ATOM 1637 C CA . VAL A 1 198 ? -0.427 5.669 -6.305 1.00 83.81 198 VAL A CA 1
ATOM 1638 C C . VAL A 1 198 ? 0.092 4.877 -7.509 1.00 83.81 198 VAL A C 1
ATOM 1640 O O . VAL A 1 198 ? 1.253 5.028 -7.874 1.00 83.81 198 VAL A O 1
ATOM 1643 N N . PHE A 1 199 ? -0.764 4.095 -8.172 1.00 86.81 199 PHE A N 1
ATOM 1644 C CA . PHE A 1 199 ? -0.409 3.343 -9.375 1.00 86.81 199 PHE A CA 1
ATOM 1645 C C . PHE A 1 199 ? -0.081 4.256 -10.561 1.00 86.81 199 PHE A C 1
ATOM 1647 O O . PHE A 1 199 ? 0.913 4.029 -11.238 1.00 86.81 199 PHE A O 1
ATOM 1654 N N . VAL A 1 200 ? -0.858 5.318 -10.795 1.00 86.00 200 VAL A N 1
ATOM 1655 C CA . VAL A 1 200 ? -0.550 6.305 -11.845 1.00 86.00 200 VAL A CA 1
ATOM 1656 C C . VAL A 1 200 ? 0.800 6.972 -11.581 1.00 86.00 200 VAL A C 1
ATOM 1658 O O . VAL A 1 200 ? 1.577 7.165 -12.510 1.00 86.00 200 VAL A O 1
ATOM 1661 N N . ILE A 1 201 ? 1.113 7.283 -10.323 1.00 82.06 201 ILE A N 1
ATOM 1662 C CA . ILE A 1 201 ? 2.421 7.834 -9.952 1.00 82.06 201 ILE A CA 1
ATOM 1663 C C . ILE A 1 201 ? 3.534 6.806 -10.182 1.00 82.06 201 ILE A C 1
ATOM 1665 O O . ILE A 1 201 ? 4.551 7.169 -10.766 1.00 82.06 201 ILE A O 1
ATOM 1669 N N . ALA A 1 202 ? 3.326 5.536 -9.809 1.00 81.06 202 ALA A N 1
ATOM 1670 C CA . ALA A 1 202 ? 4.256 4.442 -10.112 1.00 81.06 202 ALA A CA 1
ATOM 1671 C C . ALA A 1 202 ? 4.541 4.361 -11.616 1.00 81.06 202 ALA A C 1
ATOM 1673 O O . ALA A 1 202 ? 5.691 4.383 -12.037 1.00 81.06 202 ALA A O 1
ATOM 1674 N N . LEU A 1 203 ? 3.480 4.374 -12.425 1.00 84.94 203 LEU A N 1
ATOM 1675 C CA . LEU A 1 203 ? 3.562 4.326 -13.877 1.00 84.94 203 LEU A CA 1
ATOM 1676 C C . LEU A 1 203 ? 4.351 5.516 -14.438 1.00 84.94 203 LEU A C 1
ATOM 1678 O O . LEU A 1 203 ? 5.182 5.326 -15.325 1.00 84.94 203 LEU A O 1
ATOM 1682 N N . ILE A 1 204 ? 4.113 6.733 -13.931 1.00 82.38 204 ILE A N 1
ATOM 1683 C CA . ILE A 1 204 ? 4.852 7.938 -14.336 1.00 82.38 204 ILE A CA 1
ATOM 1684 C C . ILE A 1 204 ? 6.334 7.798 -13.985 1.00 82.38 204 ILE A C 1
ATOM 1686 O O . ILE A 1 204 ? 7.168 8.034 -14.855 1.00 82.38 204 ILE A O 1
ATOM 1690 N N . ILE A 1 205 ? 6.664 7.402 -12.750 1.00 76.81 205 ILE A N 1
ATOM 1691 C CA . ILE A 1 205 ? 8.057 7.220 -12.313 1.00 76.81 205 ILE A CA 1
ATOM 1692 C C . ILE A 1 205 ? 8.747 6.198 -13.207 1.00 76.81 205 ILE A C 1
ATOM 1694 O O . ILE A 1 205 ? 9.771 6.505 -13.810 1.00 76.81 205 ILE A O 1
ATOM 1698 N N . ASP A 1 206 ? 8.159 5.014 -13.337 1.00 76.69 206 ASP A N 1
ATOM 1699 C CA . ASP A 1 206 ? 8.771 3.915 -14.068 1.00 76.69 206 ASP A CA 1
ATOM 1700 C C . ASP A 1 206 ? 8.929 4.269 -15.557 1.00 76.69 206 ASP A C 1
ATOM 1702 O O . ASP A 1 206 ? 9.943 3.935 -16.162 1.00 76.69 206 ASP A O 1
ATOM 1706 N N . THR A 1 207 ? 7.995 5.031 -16.139 1.00 79.50 207 THR A N 1
ATOM 1707 C CA . THR A 1 207 ? 8.111 5.540 -17.519 1.00 79.50 207 THR A CA 1
ATOM 1708 C C . THR A 1 207 ? 9.216 6.591 -17.662 1.00 79.50 207 THR A C 1
ATOM 1710 O O . THR A 1 207 ? 9.957 6.568 -18.644 1.00 79.50 207 THR A O 1
ATOM 1713 N N . LEU A 1 208 ? 9.338 7.523 -16.709 1.00 76.56 208 LEU A N 1
ATOM 1714 C CA . LEU A 1 208 ? 10.397 8.539 -16.715 1.00 76.56 208 LEU A CA 1
ATOM 1715 C C . LEU A 1 208 ? 11.778 7.897 -16.587 1.00 76.56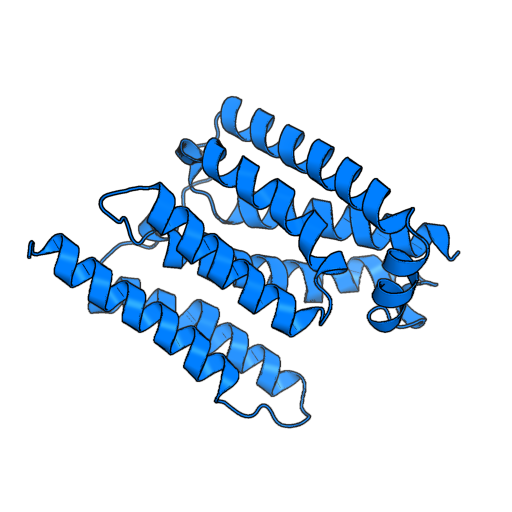 208 LEU A C 1
ATOM 1717 O O . LEU A 1 208 ? 12.693 8.293 -17.305 1.00 76.56 208 LEU A O 1
ATOM 1721 N N . VAL A 1 209 ? 11.902 6.888 -15.720 1.00 70.44 209 VAL A N 1
ATOM 1722 C CA . VAL A 1 209 ? 13.121 6.090 -15.590 1.00 70.44 209 VAL A CA 1
ATOM 1723 C C . VAL A 1 209 ? 13.399 5.376 -16.906 1.00 70.44 209 VAL A C 1
ATOM 1725 O O . VAL A 1 209 ? 14.458 5.588 -17.464 1.00 70.44 209 VAL A O 1
ATOM 1728 N N . VAL A 1 210 ? 12.456 4.627 -17.482 1.00 70.69 210 VAL A N 1
ATOM 1729 C CA . VAL A 1 210 ? 12.675 3.935 -18.769 1.00 70.69 210 VAL A CA 1
ATOM 1730 C C . VAL A 1 210 ? 13.149 4.894 -19.870 1.00 70.69 210 VAL A C 1
ATOM 1732 O O . VAL A 1 210 ? 14.140 4.613 -20.538 1.00 70.69 210 VAL A O 1
ATOM 1735 N N . LYS A 1 211 ? 12.494 6.053 -20.021 1.00 72.31 211 LYS A N 1
ATOM 1736 C CA . LYS A 1 211 ? 12.828 7.053 -21.047 1.00 72.31 211 LYS A CA 1
ATOM 1737 C C . LYS A 1 211 ? 14.210 7.684 -20.860 1.00 72.31 211 LYS A C 1
ATOM 1739 O O . LYS A 1 211 ? 14.834 8.060 -21.843 1.00 72.31 211 LYS A O 1
ATOM 1744 N N . ALA A 1 212 ? 14.683 7.842 -19.625 1.00 66.25 212 ALA A N 1
ATOM 1745 C CA . ALA A 1 212 ? 16.021 8.375 -19.374 1.00 66.25 212 ALA A CA 1
ATOM 1746 C C . ALA A 1 212 ? 17.143 7.421 -19.843 1.00 66.25 212 ALA A C 1
ATOM 1748 O O . ALA A 1 212 ? 18.288 7.856 -19.942 1.00 66.25 212 ALA A O 1
ATOM 1749 N N . PHE A 1 213 ? 16.819 6.151 -20.134 1.00 60.97 213 PHE A N 1
ATOM 1750 C CA . PHE A 1 213 ? 17.774 5.083 -20.468 1.00 60.97 213 PHE A CA 1
ATOM 1751 C C . PHE A 1 213 ? 17.613 4.471 -21.864 1.00 60.97 213 PHE A C 1
ATOM 1753 O O . PHE A 1 213 ? 18.447 3.650 -22.248 1.00 60.97 213 PHE A O 1
ATOM 1760 N N . SER A 1 214 ? 16.565 4.843 -22.602 1.00 58.31 214 SER A N 1
ATOM 1761 C CA . SER A 1 214 ? 16.336 4.469 -24.006 1.00 58.31 214 SER A CA 1
ATOM 1762 C C . SER A 1 214 ? 16.871 5.531 -24.958 1.00 58.31 214 SER A C 1
ATOM 1764 O O . SER A 1 214 ? 17.539 5.159 -25.944 1.00 58.31 214 SER A O 1
#

Sequence (214 aa):
MTYEMKKNIISTGFAIGCLVLYFLFPVGNLKFQIFFSIITFLCFLPLLYTKIILKENAQFLGFLPFSTFNLRSLFFLISSIILGGLFAFFVVTLEWGVQKYLDVLSATILYNFGAFLIYQFVFVAPMVFLVTFFSWGFVYAIKWEREIYTFLIALVSYMILLYSFYSSLWIILPFLVPTFFVQKIRDGKNILYMSGAVFVIALIIDTLVVKAFS